Protein 4MF5 (pdb70)

Solvent-accessible surface area: 11812 Å² total; per-residue (Å²): 274,186,162,88,150,43,100,6,64,89,40,70,1,15,149,76,25,92,26,77,68,8,88,85,4,0,0,0,0,32,46,44,16,54,0,3,1,0,0,0,0,0,38,36,20,56,30,84,31,14,54,18,38,0,111,83,104,81,78,11,26,93,29,105,56,0,66,60,14,2,87,72,39,116,13,3,0,0,0,1,13,89,11,75,133,74,129,58,45,57,45,64,72,4,4,41,0,0,32,26,4,0,69,67,57,42,62,41,12,35,137,88,71,78,10,70,146,63,0,35,100,29,2,118,47,0,57,57,15,0,8,50,48,0,13,70,0,0,74,36,65,79,111,16,31,195,137,87,144,71,85,182,38,58,71,162,32,14,62,45,0,89,134,2,0,28,50,0,25,127,39,0,101,78,85,98,19,1,29,13,122,132,18,2,0,0,0,0,0,1,0,2,18,0,99,11,0,53,38,116,21,110,0,13,165,48,1,23,17,117,93,21,85,20,0,68,94,1,17,61,46,0,51,72,74,98,10,0,84,116,0,31,79,3,3,114,91,119

Sequence (238 aa):
YFQSMTDLSAFPITKKWPAAHPERLQLYSLPTPNGVKVSIMLEETGLPYEPHLVRFDTNDQLTPEFMSLNPNNKIPAIIDPNNGPDGKPLPLFESGAILIYLADKTTGQLIPQDAAGRRYEAIQWVMFQMGGIGPMFGQLGFFHKFAGKEYEDKRPRDRYVAESKRLLGVLLEQRLEGREEWILGDQYSIADIATFPWVRNLIGFYEAGELVAIQDFPNVQRALAAFVARPAVVRGLDSPKRG

Nearest PDB structures (foldseek):
  4mf6-assembly1_A  TM=1.003E+00  e=2.168E-37  Paraburkholderia graminis C4D1M
  4ikh-assembly1_A-2  TM=9.885E-01  e=3.481E-29  Pseudomonas protegens Pf-5
  4nax-assembly1_B  TM=9.836E-01  e=6.789E-29  Pseudomonas putida F1
  4nhz-assembly2_D  TM=9.881E-01  e=1.940E-28  Bradyrhizobium sp. BTAi1
  4nhz-assembly4_H  TM=9.722E-01  e=3.278E-28  Bradyrhizobium sp. BTAi1

CATH classification: 3.40.30.10 (+1 more: 1.20.1050.10)

B-factor: mean 16.59, std 12.13, range [6.93, 122.42]

Structure (mmCIF, N/CA/C/O backbone):
data_4MF5
#
_entry.id   4MF5
#
_cell.length_a   84.088
_cell.length_b   84.088
_cell.length_c   78.017
_cell.angle_alpha   90.00
_cell.angle_beta   90.00
_cell.angle_gamma   90.00
#
_symmetry.space_group_name_H-M   'P 43 21 2'
#
loop_
_entity.id
_entity.type
_entity.pdbx_description
1 polymer 'Glutathione S-transferase domain'
2 non-polymer 'FORMIC ACID'
3 non-polymer GLUTATHIONE
4 water water
#
loop_
_atom_site.group_PDB
_atom_site.id
_atom_site.type_symbol
_atom_site.label_atom_id
_atom_site.label_alt_id
_atom_site.label_comp_id
_atom_site.label_asym_id
_atom_site.label_entity_id
_atom_site.label_seq_id
_atom_site.pdbx_PDB_ins_code
_atom_site.Cartn_x
_atom_site.Cartn_y
_atom_site.Cartn_z
_atom_site.occupancy
_atom_site.B_iso_or_equiv
_atom_site.auth_seq_id
_atom_site.auth_comp_id
_atom_site.auth_asym_id
_atom_site.auth_atom_id
_atom_site.pdbx_PDB_model_num
ATOM 1 N N . TYR A 1 19 ? -30.498 33.609 13.704 1.00 33.43 -3 TYR A N 1
ATOM 2 C CA . TYR A 1 19 ? -30.620 35.066 13.350 1.00 29.37 -3 TYR A CA 1
ATOM 3 C C . TYR A 1 19 ? -29.643 35.484 12.258 1.00 28.69 -3 TYR A C 1
ATOM 4 O O . TYR A 1 19 ? -29.905 36.439 11.516 1.00 29.23 -3 TYR A O 1
ATOM 22 N N . PHE A 1 20 ? -28.513 34.782 12.157 1.00 25.93 -2 PHE A N 1
ATOM 23 C CA . PHE A 1 20 ? -27.514 35.096 11.149 1.00 27.65 -2 PHE A CA 1
ATOM 24 C C . PHE A 1 20 ? -26.673 33.878 10.840 1.00 27.14 -2 PHE A C 1
ATOM 25 O O . PHE A 1 20 ? -26.662 32.878 11.582 1.00 27.70 -2 PHE A O 1
ATOM 42 N N . GLN A 1 21 ? -25.959 33.992 9.729 1.00 31.39 -1 GLN A N 1
ATOM 43 C CA . GLN A 1 21 ? -25.163 32.912 9.193 1.00 33.37 -1 GLN A CA 1
ATOM 44 C C . GLN A 1 21 ? -24.010 32.549 10.123 1.00 48.47 -1 GLN A C 1
ATOM 45 O O . GLN A 1 21 ? -23.369 33.426 10.704 1.00 51.63 -1 GLN A O 1
ATOM 59 N N . SER A 1 22 ? -23.758 31.254 10.276 1.00 47.28 0 SER A N 1
ATOM 60 C CA . SER A 1 22 ? -22.555 30.797 10.958 1.00 53.61 0 SER A CA 1
ATOM 61 C C . SER A 1 22 ? -21.387 30.914 9.984 1.00 44.97 0 SER A C 1
ATOM 62 O O . SER A 1 22 ? -21.589 30.920 8.765 1.00 34.97 0 SER A O 1
ATOM 70 N N . MET A 1 23 ? -20.171 31.021 10.515 1.00 39.83 1 MET A N 1
ATOM 71 C CA . MET A 1 23 ? -18.982 30.965 9.671 1.00 39.29 1 MET A CA 1
ATOM 72 C C . MET A 1 23 ? -18.989 29.587 9.000 1.00 41.79 1 MET A C 1
ATOM 73 O O . MET A 1 23 ? -19.541 28.619 9.550 1.00 36.86 1 MET A O 1
ATOM 87 N N . THR A 1 24 ? -18.428 29.510 7.797 1.00 39.55 2 THR A N 1
ATOM 88 C CA . THR A 1 24 ? -18.524 28.296 6.986 1.00 35.38 2 THR A CA 1
ATOM 89 C C . THR A 1 24 ? -18.057 27.096 7.804 1.00 41.48 2 THR A C 1
ATOM 90 O O . THR A 1 24 ? -16.996 27.138 8.437 1.00 38.04 2 THR A O 1
ATOM 101 N N . ASP A 1 25 ? -18.876 26.050 7.845 1.00 38.13 3 ASP A N 1
ATOM 102 C CA . ASP A 1 25 ? -18.447 24.793 8.435 1.00 41.00 3 ASP A CA 1
ATOM 103 C C . ASP A 1 25 ? -18.553 23.664 7.416 1.00 31.95 3 ASP A C 1
ATOM 104 O O . ASP A 1 25 ? -19.599 23.463 6.787 1.00 49.77 3 ASP A O 1
ATOM 113 N N . LEU A 1 26 ? -17.461 22.917 7.282 1.00 30.92 4 LEU A N 1
ATOM 114 C CA . LEU A 1 26 ? -17.365 21.810 6.330 1.00 23.25 4 LEU A CA 1
ATOM 115 C C . LEU A 1 26 ? -17.253 20.476 7.051 1.00 20.72 4 LEU A C 1
ATOM 116 O O . LEU A 1 26 ? -16.867 19.476 6.463 1.00 18.53 4 LEU A O 1
ATOM 132 N N . SER A 1 27 ? -17.637 20.461 8.327 1.00 25.37 5 SER A N 1
ATOM 133 C CA . SER A 1 27 ? -17.531 19.261 9.146 1.00 26.47 5 SER A CA 1
ATOM 134 C C . SER A 1 27 ? -18.419 18.124 8.673 1.00 25.70 5 SER A C 1
ATOM 135 O O . SER A 1 27 ? -18.209 16.987 9.090 1.00 30.22 5 SER A O 1
ATOM 143 N N . ALA A 1 28 ? -19.386 18.388 7.790 1.00 24.02 6 ALA A N 1
ATOM 144 C CA . ALA A 1 28 ? -20.161 17.292 7.186 1.00 23.05 6 ALA A CA 1
ATOM 145 C C . ALA A 1 28 ? -19.296 16.371 6.310 1.00 22.35 6 ALA A C 1
ATOM 146 O O . ALA A 1 28 ? -19.700 15.251 6.002 1.00 25.91 6 ALA A O 1
ATOM 153 N N . PHE A 1 29 ? -18.125 16.850 5.899 1.00 15.92 7 PHE A N 1
ATOM 154 C CA . PHE A 1 29 ? -17.241 16.083 5.040 1.00 14.83 7 PHE A CA 1
ATOM 155 C C . PHE A 1 29 ? -16.128 15.466 5.880 1.00 13.19 7 PHE A C 1
ATOM 156 O O . PHE A 1 29 ? -15.308 16.177 6.436 1.00 13.96 7 PHE A O 1
ATOM 173 N N . PRO A 1 30 ? -16.103 14.135 5.979 1.00 13.13 8 PRO A N 1
ATOM 174 C CA . PRO A 1 30 ? -15.132 13.511 6.877 1.00 13.26 8 PRO A CA 1
ATOM 175 C C . PRO A 1 30 ? -13.672 13.814 6.549 1.00 11.85 8 PRO A C 1
ATOM 176 O O . PRO A 1 30 ? -12.807 13.682 7.425 1.00 12.40 8 PRO A O 1
ATOM 187 N N . ILE A 1 31 ? -13.372 14.183 5.307 1.00 11.29 9 ILE A N 1
ATOM 188 C CA . ILE A 1 31 ? -11.993 14.516 4.970 1.00 11.19 9 ILE A CA 1
ATOM 189 C C . ILE A 1 31 ? -11.431 15.637 5.846 1.00 11.11 9 ILE A C 1
ATOM 190 O O . ILE A 1 31 ? -10.236 15.698 6.104 1.00 11.45 9 ILE A O 1
ATOM 206 N N . THR A 1 32 ? -12.308 16.514 6.315 1.00 11.75 10 THR A N 1
ATOM 207 C CA . THR A 1 32 ? -11.880 17.671 7.100 1.00 12.33 10 THR A CA 1
ATOM 208 C C . THR A 1 32 ? -11.373 17.273 8.489 1.00 12.57 10 THR A C 1
ATOM 209 O O . THR A 1 32 ? -10.749 18.082 9.158 1.00 14.42 10 THR A O 1
ATOM 220 N N . LYS A 1 33 ? -11.614 16.021 8.917 1.00 13.02 11 LYS A N 1
ATOM 221 C CA . LYS A 1 33 ? -11.005 15.546 10.152 1.00 13.35 11 LYS A CA 1
ATOM 222 C C . LYS A 1 33 ? -9.494 15.433 9.984 1.00 12.42 11 LYS A C 1
ATOM 223 O O . LYS A 1 33 ? -8.745 15.662 10.933 1.00 14.44 11 LYS A O 1
ATOM 242 N N . LYS A 1 34 ? -9.043 15.036 8.800 1.00 11.72 12 LYS A N 1
ATOM 243 C CA . LYS A 1 34 ? -7.624 14.864 8.527 1.00 11.61 12 LYS A CA 1
ATOM 244 C C . LYS A 1 34 ? -6.946 16.158 8.058 1.00 11.71 12 LYS A C 1
ATOM 245 O O . LYS A 1 34 ? -5.815 16.449 8.423 1.00 12.69 12 LYS A O 1
ATOM 264 N N . TRP A 1 35 ? -7.647 16.947 7.259 1.00 11.27 13 TRP A N 1
ATOM 265 C CA . TRP A 1 35 ? -7.154 18.222 6.760 1.00 11.97 13 TRP A CA 1
ATOM 266 C C . TRP A 1 35 ? -8.185 19.296 7.103 1.00 11.73 13 TRP A C 1
ATOM 267 O O . TRP A 1 35 ? -9.008 19.679 6.270 1.00 12.59 13 TRP A O 1
ATOM 288 N N . PRO A 1 36 ? -8.163 19.800 8.350 1.00 13.93 14 PRO A N 1
ATOM 289 C CA . PRO A 1 36 ? -9.140 20.818 8.739 1.00 14.12 14 PRO A CA 1
ATOM 290 C C . PRO A 1 36 ? -8.985 22.100 7.928 1.00 12.56 14 PRO A C 1
ATOM 291 O O . PRO A 1 36 ? -7.888 22.463 7.514 1.00 14.48 14 PRO A O 1
ATOM 302 N N . ALA A 1 37 ? -10.097 22.772 7.698 1.00 12.21 15 ALA A N 1
ATOM 303 C CA . ALA A 1 37 ? -10.111 24.019 6.955 1.00 12.90 15 ALA A CA 1
ATOM 304 C C . ALA A 1 37 ? -9.803 25.194 7.856 1.00 13.46 15 ALA A C 1
ATOM 305 O O . ALA A 1 37 ? -10.603 25.541 8.736 1.00 16.44 15 ALA A O 1
ATOM 312 N N . ALA A 1 38 ? -8.645 25.807 7.662 1.00 12.93 16 ALA A N 1
ATOM 313 C CA . ALA A 1 38 ? -8.350 27.080 8.345 1.00 13.56 16 ALA A CA 1
ATOM 314 C C . ALA A 1 38 ? -9.175 28.196 7.732 1.00 13.21 16 ALA A C 1
ATOM 315 O O . ALA A 1 38 ? -9.412 29.224 8.377 1.00 14.50 16 ALA A O 1
ATOM 322 N N . HIS A 1 39 ? -9.571 28.024 6.469 1.00 11.95 17 HIS A N 1
ATOM 323 C CA . HIS A 1 39 ? -10.263 29.037 5.679 1.00 11.07 17 HIS A CA 1
ATOM 324 C C . HIS A 1 39 ? -11.464 28.381 4.991 1.00 10.82 17 HIS A C 1
ATOM 325 O O . HIS A 1 39 ? -11.461 28.175 3.770 1.00 11.01 17 HIS A O 1
ATOM 340 N N . PRO A 1 40 ? -12.509 28.037 5.766 1.00 11.37 18 PRO A N 1
ATOM 341 C CA . PRO A 1 40 ? -13.611 27.253 5.217 1.00 11.85 18 PRO A CA 1
ATOM 342 C C . PRO A 1 40 ? -14.464 27.988 4.200 1.00 11.68 18 PRO A C 1
ATOM 343 O O . PRO A 1 40 ? -15.307 27.353 3.562 1.00 13.08 18 PRO A O 1
ATOM 354 N N . GLU A 1 41 ? -14.268 29.303 4.064 1.00 10.95 19 GLU A N 1
ATOM 355 C CA . GLU A 1 41 ? -14.887 30.089 3.025 1.00 10.95 19 GLU A CA 1
ATOM 356 C C . GLU A 1 41 ? -14.236 29.945 1.649 1.00 9.63 19 GLU A C 1
ATOM 357 O O . GLU A 1 41 ? -14.754 30.485 0.668 1.00 9.61 19 GLU A O 1
ATOM 369 N N . ARG A 1 42 ? -13.103 29.244 1.604 1.00 9.27 20 ARG A N 1
ATOM 370 C CA . ARG A 1 42 ? -12.365 29.042 0.356 1.00 9.04 20 ARG A CA 1
ATOM 371 C C . ARG A 1 42 ? -12.527 27.613 -0.131 1.00 8.91 20 ARG A C 1
ATOM 372 O O . ARG A 1 42 ? -12.603 26.678 0.670 1.00 9.76 20 ARG A O 1
ATOM 393 N N . LEU A 1 43 ? -12.529 27.442 -1.444 1.00 8.51 21 LEU A N 1
ATOM 394 C CA . LEU A 1 43 ? -12.411 26.134 -2.037 1.00 8.45 21 LEU A CA 1
ATOM 395 C C . LEU A 1 43 ? -11.241 25.389 -1.393 1.00 8.60 21 LEU A C 1
ATOM 396 O O . LEU A 1 43 ? -10.120 25.928 -1.256 1.00 9.28 21 LEU A O 1
ATOM 412 N N . GLN A 1 44 ? -11.492 24.135 -1.007 1.00 8.37 22 GLN A N 1
ATOM 413 C CA . GLN A 1 44 ? -10.497 23.284 -0.375 1.00 8.35 22 GLN A CA 1
ATOM 414 C C . GLN A 1 44 ? -9.926 22.360 -1.446 1.00 8.30 22 GLN A C 1
ATOM 415 O O . GLN A 1 44 ? -10.670 21.673 -2.142 1.00 8.59 22 GLN A O 1
ATOM 429 N N . LEU A 1 45 ? -8.603 22.335 -1.552 1.00 8.33 23 LEU A N 1
ATOM 430 C CA . LEU A 1 45 ? -7.892 21.495 -2.518 1.00 8.22 23 LEU A CA 1
ATOM 431 C C . LEU A 1 45 ? -7.073 20.465 -1.761 1.00 8.51 23 LEU A C 1
ATOM 432 O O . LEU A 1 45 ? -6.241 20.831 -0.938 1.00 9.36 23 LEU A O 1
ATOM 448 N N . TYR A 1 46 ? -7.287 19.184 -2.074 1.00 8.11 24 TYR A N 1
ATOM 449 C CA . TYR A 1 46 ? -6.563 18.072 -1.448 1.00 8.70 24 TYR A CA 1
ATOM 450 C C . TYR A 1 46 ? -5.736 17.453 -2.559 1.00 8.63 24 TYR A C 1
ATOM 451 O O . TYR A 1 46 ? -6.269 16.814 -3.464 1.00 9.12 24 TYR A O 1
ATOM 469 N N . SER A 1 47 ? -4.432 17.724 -2.554 1.00 8.73 25 SER A N 1
ATOM 470 C CA . SER A 1 47 ? -3.624 17.436 -3.724 1.00 9.33 25 SER A CA 1
ATOM 471 C C . SER A 1 47 ? -2.162 17.208 -3.389 1.00 10.23 25 SER A C 1
ATOM 472 O O . SER A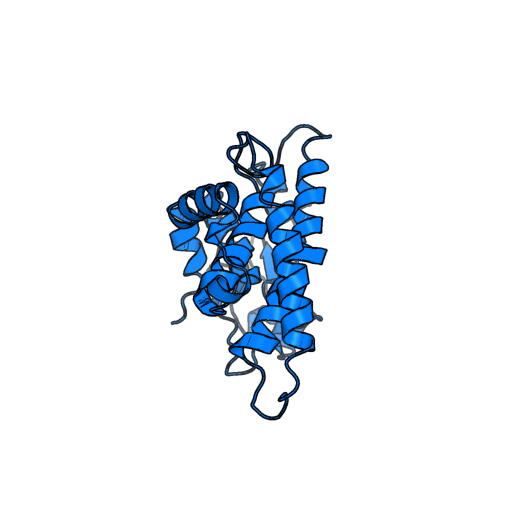 1 47 ? -1.733 17.278 -2.238 1.00 11.58 25 SER A O 1
ATOM 480 N N . LEU A 1 48 ? -1.410 16.950 -4.451 1.00 10.15 26 LEU A N 1
ATOM 481 C CA . LEU A 1 48 ? 0.037 16.774 -4.432 1.00 11.44 26 LEU A CA 1
ATOM 482 C C . LEU A 1 48 ? 0.493 17.326 -5.772 1.00 10.49 26 LEU A C 1
ATOM 483 O O . LEU A 1 48 ? -0.234 17.192 -6.741 1.00 11.61 26 LEU A O 1
ATOM 499 N N . PRO A 1 49 ? 1.710 17.892 -5.877 1.00 11.62 27 PRO A N 1
ATOM 500 C CA . PRO A 1 49 ? 2.097 18.516 -7.161 1.00 12.34 27 PRO A CA 1
ATOM 501 C C . PRO A 1 49 ? 2.558 17.569 -8.274 1.00 11.91 27 PRO A C 1
ATOM 502 O O . PRO A 1 49 ? 3.524 17.837 -8.994 1.00 14.47 27 PRO A O 1
ATOM 513 N N . THR A 1 50 ? 1.806 16.515 -8.477 1.00 10.80 28 THR A N 1
ATOM 514 C CA . THR A 1 50 ? 1.980 15.625 -9.605 1.00 10.44 28 THR A CA 1
ATOM 515 C C . THR A 1 50 ? 1.213 16.197 -10.789 1.00 9.30 28 THR A C 1
ATOM 516 O O . THR A 1 50 ? 0.450 17.123 -10.624 1.00 10.28 28 THR A O 1
ATOM 527 N N . PRO A 1 51 ? 1.346 15.613 -11.990 1.00 9.02 29 PRO A N 1
ATOM 528 C CA . PRO A 1 51 ? 0.659 16.262 -13.126 1.00 8.78 29 PRO A CA 1
ATOM 529 C C . PRO A 1 51 ? -0.837 16.428 -12.962 1.00 8.88 29 PRO A C 1
ATOM 530 O O . PRO A 1 51 ? -1.387 17.479 -13.333 1.00 9.74 29 PRO A O 1
ATOM 541 N N . ASN A 1 52 ? -1.536 15.425 -12.460 1.00 8.72 30 ASN A N 1
ATOM 542 C CA . ASN A 1 52 ? -2.976 15.569 -12.310 1.00 8.71 30 ASN A CA 1
ATOM 543 C C . ASN A 1 52 ? -3.322 16.607 -11.252 1.00 8.56 30 ASN A C 1
ATOM 544 O O . ASN A 1 52 ? -4.310 17.327 -11.407 1.00 9.50 30 ASN A O 1
ATOM 555 N N . GLY A 1 53 ? -2.546 16.688 -10.174 1.00 8.07 31 GLY A N 1
ATOM 556 C CA . GLY A 1 53 ? -2.787 17.673 -9.152 1.00 8.15 31 GLY A CA 1
ATOM 557 C C . GLY A 1 53 ? -2.557 19.091 -9.624 1.00 8.08 31 GLY A C 1
ATOM 558 O O . GLY A 1 53 ? -3.358 19.997 -9.348 1.00 8.39 31 GLY A O 1
ATOM 562 N N . VAL A 1 54 ? -1.462 19.314 -10.337 1.00 7.69 32 VAL A N 1
ATOM 563 C CA . VAL A 1 54 ? -1.148 20.663 -10.756 1.00 7.85 32 VAL A CA 1
ATOM 564 C C . VAL A 1 54 ? -2.094 21.173 -11.817 1.00 7.72 32 VAL A C 1
ATOM 565 O O . VAL A 1 54 ? -2.233 22.382 -11.973 1.00 7.84 32 VAL A O 1
ATOM 578 N N . LYS A 1 55 ? -2.792 20.321 -12.568 1.00 7.41 33 LYS A N 1
ATOM 579 C CA . LYS A 1 55 ? -3.828 20.845 -13.435 1.00 7.40 33 LYS A CA 1
ATOM 580 C C . LYS A 1 55 ? -4.740 21.761 -12.625 1.00 7.72 33 LYS A C 1
ATOM 581 O O . LYS A 1 55 ? -5.148 22.834 -13.104 1.00 7.67 33 LYS A O 1
ATOM 600 N N . VAL A 1 56 ? -5.158 21.286 -11.452 1.00 7.38 34 VAL A N 1
ATOM 601 C CA . VAL A 1 56 ? -6.139 21.999 -10.661 1.00 7.54 34 VAL A CA 1
ATOM 602 C C . VAL A 1 56 ? -5.546 23.221 -9.970 1.00 7.62 34 VAL A C 1
ATOM 603 O O . VAL A 1 56 ? -6.151 24.279 -9.980 1.00 8.03 34 VAL A O 1
ATOM 616 N N . SER A 1 57 ? -4.382 23.087 -9.340 1.00 7.76 35 SER A N 1
ATOM 617 C CA . SER A 1 57 ? -3.772 24.269 -8.730 1.00 7.99 35 SER A CA 1
ATOM 618 C C . SER A 1 57 ? -3.421 25.318 -9.787 1.00 8.05 35 SER A C 1
ATOM 619 O O . SER A 1 57 ? -3.591 26.522 -9.524 1.00 8.49 35 SER A O 1
ATOM 627 N N . ILE A 1 58 ? -2.956 24.906 -10.973 1.00 7.70 36 ILE A N 1
ATOM 628 C CA . ILE A 1 58 ? -2.725 25.864 -12.041 1.00 7.71 36 ILE A CA 1
ATOM 629 C C . ILE A 1 58 ? -4.025 26.576 -12.412 1.00 8.09 36 ILE A C 1
ATOM 630 O O . ILE A 1 58 ? -4.065 27.793 -12.550 1.00 8.23 36 ILE A O 1
ATOM 646 N N . MET A 1 59 ? -5.110 25.828 -12.589 1.00 7.73 37 MET A N 1
ATOM 647 C CA . MET A 1 59 ? -6.393 26.447 -12.931 1.00 7.94 37 MET A CA 1
ATOM 648 C C . MET A 1 59 ? -6.818 27.477 -11.874 1.00 8.43 37 MET A C 1
ATOM 649 O O . MET A 1 59 ? -7.291 28.574 -12.194 1.00 9.18 37 MET A O 1
ATOM 663 N N . LEU A 1 60 ? -6.659 27.133 -10.607 1.00 8.09 38 LEU A N 1
ATOM 664 C CA . LEU A 1 60 ? -6.988 28.038 -9.522 1.00 8.60 38 LEU A CA 1
ATOM 665 C C . LEU A 1 60 ? -6.124 29.286 -9.560 1.00 8.94 38 LEU A C 1
ATOM 666 O O . LEU A 1 60 ? -6.620 30.402 -9.373 1.00 9.64 38 LEU A O 1
ATOM 682 N N . GLU A 1 61 ? -4.823 29.128 -9.792 1.00 8.60 39 GLU A N 1
ATOM 683 C CA . GLU A 1 61 ? -3.935 30.274 -9.882 1.00 9.17 39 GLU A CA 1
ATOM 684 C C . GLU A 1 61 ? -4.237 31.136 -11.099 1.00 9.53 39 GLU A C 1
ATOM 685 O O . GLU A 1 61 ? -4.169 32.359 -11.012 1.00 11.80 39 GLU A O 1
ATOM 697 N N . GLU A 1 62 ? -4.581 30.529 -12.228 1.00 8.80 40 GLU A N 1
ATOM 698 C CA . GLU A 1 62 ? -4.904 31.283 -13.435 1.00 9.42 40 GLU A CA 1
ATOM 699 C C . GLU A 1 62 ? -6.160 32.118 -13.240 1.00 10.61 40 GLU A C 1
ATOM 700 O O . GLU A 1 62 ? -6.213 33.281 -13.650 1.00 13.25 40 GLU A O 1
ATOM 712 N N . THR A 1 63 ? -7.193 31.516 -12.657 1.00 10.48 41 THR A N 1
ATOM 713 C CA . THR A 1 63 ? -8.464 32.195 -12.488 1.00 11.43 41 THR A CA 1
ATOM 714 C C . THR A 1 63 ? -8.475 33.123 -11.289 1.00 11.39 41 THR A C 1
ATOM 715 O O . THR A 1 63 ? -9.380 33.932 -11.178 1.00 14.08 41 THR A O 1
ATOM 726 N N . GLY A 1 64 ? -7.519 32.972 -10.377 1.00 10.93 42 GLY A N 1
ATOM 727 C CA . GLY A 1 64 ? -7.460 33.766 -9.168 1.00 11.71 42 GLY A CA 1
ATOM 728 C C . GLY A 1 64 ? -8.479 33.376 -8.112 1.00 10.37 42 GLY A C 1
ATOM 729 O O . GLY A 1 64 ? -8.648 34.115 -7.135 1.00 11.90 42 GLY A O 1
ATOM 733 N N . LEU A 1 65 ? -9.154 32.241 -8.264 1.00 8.98 43 LEU A N 1
ATOM 734 C CA . LEU A 1 65 ? -10.118 31.854 -7.269 1.00 8.80 43 LEU A CA 1
ATOM 735 C C . LEU A 1 65 ? -9.395 31.519 -5.969 1.00 8.83 43 LEU A C 1
ATOM 736 O O . LEU A 1 65 ? -8.456 30.726 -5.976 1.00 9.82 43 LEU A O 1
ATOM 752 N N . PRO A 1 66 ? -9.851 32.046 -4.816 1.00 8.82 44 PRO A N 1
ATOM 753 C CA . PRO A 1 66 ? -9.171 31.673 -3.572 1.00 8.55 44 PRO A CA 1
ATOM 754 C C . PRO A 1 66 ? -9.269 30.183 -3.300 1.00 8.37 44 PRO A C 1
ATOM 755 O O . PRO A 1 66 ? -10.296 29.553 -3.574 1.00 8.81 44 PRO A O 1
ATOM 766 N N . TYR A 1 67 ? -8.221 29.632 -2.720 1.00 8.34 45 TYR A N 1
ATOM 767 C CA . TYR A 1 67 ? -8.272 28.233 -2.333 1.00 8.61 45 TYR A CA 1
ATOM 768 C C . TYR A 1 67 ? -7.360 27.974 -1.166 1.00 9.00 45 TYR A C 1
ATOM 769 O O . TYR A 1 67 ? -6.414 28.733 -0.906 1.00 10.27 45 TYR A O 1
ATOM 787 N N . GLU A 1 68 ? -7.634 26.884 -0.463 1.00 9.54 46 GLU A N 1
ATOM 788 C CA . GLU A 1 68 ? -6.838 26.432 0.657 1.00 9.74 46 GLU A CA 1
ATOM 789 C C . GLU A 1 68 ? -6.247 25.082 0.304 1.00 9.69 46 GLU A C 1
ATOM 790 O O . GLU A 1 68 ? -6.980 24.102 0.218 1.00 9.55 46 GLU A O 1
ATOM 802 N N . PRO A 1 69 ? -4.931 25.013 0.065 1.00 10.36 47 PRO A N 1
ATOM 803 C CA . PRO A 1 69 ? -4.312 23.760 -0.333 1.00 11.01 47 PRO A CA 1
ATOM 804 C C . PRO A 1 69 ? -3.993 22.889 0.877 1.00 10.52 47 PRO A C 1
ATOM 805 O O . PRO A 1 69 ? -3.623 23.380 1.937 1.00 13.08 47 PRO A O 1
ATOM 816 N N . HIS A 1 70 ? -4.104 21.591 0.670 1.00 10.26 48 HIS A N 1
ATOM 817 C CA . HIS A 1 70 ? -3.799 20.577 1.670 1.00 10.16 48 HIS A CA 1
ATOM 818 C C . HIS A 1 70 ? -2.968 19.502 1.006 1.00 10.59 48 HIS A C 1
ATOM 819 O O . HIS A 1 70 ? -3.383 18.949 -0.011 1.00 10.90 48 HIS A O 1
ATOM 834 N N . LEU A 1 71 ? -1.811 19.203 1.589 1.00 11.79 49 LEU A N 1
ATOM 835 C CA . LEU A 1 71 ? -0.884 18.262 1.008 1.00 12.30 49 LEU A CA 1
ATOM 836 C C . LEU A 1 71 ? -1.272 16.836 1.398 1.00 11.93 49 LEU A C 1
ATOM 837 O O . LEU A 1 71 ? -1.264 16.457 2.577 1.00 12.81 49 LEU A O 1
ATOM 853 N N . VAL A 1 72 ? -1.610 16.049 0.397 1.00 11.67 50 VAL A N 1
ATOM 854 C CA . VAL A 1 72 ? -1.954 14.655 0.555 1.00 11.86 50 VAL A CA 1
ATOM 855 C C . VAL A 1 72 ? -0.688 13.861 0.267 1.00 14.95 50 VAL A C 1
ATOM 856 O O . VAL A 1 72 ? -0.293 13.700 -0.892 1.00 18.05 50 VAL A O 1
ATOM 869 N N . ARG A 1 73 ? -0.027 13.420 1.338 1.00 14.72 51 ARG A N 1
ATOM 870 C CA . ARG A 1 73 ? 1.282 12.808 1.238 1.00 18.18 51 ARG A CA 1
ATOM 871 C C . ARG A 1 73 ? 1.203 11.348 0.853 1.00 18.85 51 ARG A C 1
ATOM 872 O O . ARG A 1 73 ? 0.507 10.572 1.506 1.00 22.37 51 ARG A O 1
ATOM 893 N N . PHE A 1 74 ? 1.944 10.966 -0.177 1.00 22.23 52 PHE A N 1
ATOM 894 C CA . PHE A 1 74 ? 1.989 9.569 -0.589 1.00 25.51 52 PHE A CA 1
ATOM 895 C C . PHE A 1 74 ? 2.912 8.757 0.305 1.00 23.86 52 PHE A C 1
ATOM 896 O O . PHE A 1 74 ? 2.704 7.556 0.466 1.00 27.21 52 PHE A O 1
ATOM 913 N N . ASP A 1 75 ? 3.909 9.400 0.906 1.00 27.59 53 ASP A N 1
ATOM 914 C CA . ASP A 1 75 ? 4.872 8.647 1.703 1.00 29.07 53 ASP A CA 1
ATOM 915 C C . ASP A 1 75 ? 4.216 8.065 2.951 1.00 25.23 53 ASP A C 1
ATOM 916 O O . ASP A 1 75 ? 4.664 7.025 3.452 1.00 32.74 53 ASP A O 1
ATOM 925 N N . THR A 1 76 ? 3.148 8.708 3.422 1.00 21.92 54 THR A N 1
ATOM 926 C CA . THR A 1 76 ? 2.382 8.207 4.558 1.00 22.59 54 THR A CA 1
ATOM 927 C C . THR A 1 76 ? 1.027 7.625 4.135 1.00 20.93 54 THR A C 1
ATOM 928 O O . THR A 1 76 ? 0.161 7.392 4.964 1.00 23.79 54 THR A O 1
ATOM 939 N N . ASN A 1 77 ? 0.861 7.379 2.843 1.00 21.61 55 ASN A N 1
ATOM 940 C CA . ASN A 1 77 ? -0.348 6.740 2.324 1.00 22.88 55 ASN A CA 1
ATOM 941 C C . ASN A 1 77 ? -1.617 7.512 2.662 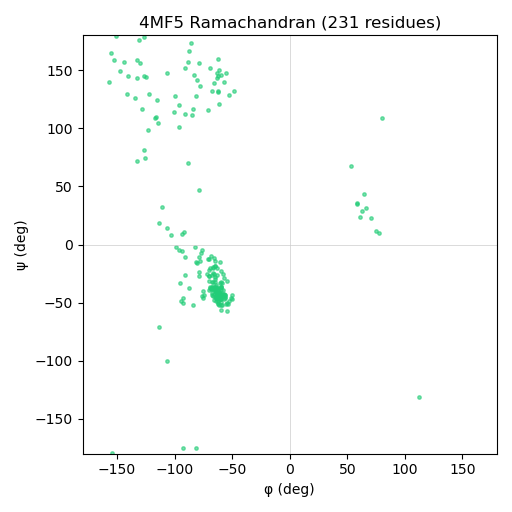1.00 17.54 55 ASN A C 1
ATOM 942 O O . ASN A 1 77 ? -2.668 6.926 2.895 1.00 19.30 55 ASN A O 1
ATOM 953 N N . ASP A 1 78 ? -1.531 8.837 2.661 1.00 16.18 56 ASP A N 1
ATOM 954 C CA . ASP A 1 78 ? -2.676 9.646 3.035 1.00 15.11 56 ASP A CA 1
ATOM 955 C C . ASP A 1 78 ? -3.878 9.417 2.118 1.00 13.38 56 ASP A C 1
ATOM 956 O O . ASP A 1 78 ? -5.026 9.538 2.547 1.00 13.90 56 ASP A O 1
ATOM 965 N N . GLN A 1 79 ? -3.606 9.139 0.845 1.00 14.24 57 GLN A N 1
ATOM 966 C CA . GLN A 1 79 ? -4.660 8.977 -0.150 1.00 14.75 57 GLN A CA 1
ATOM 967 C C . GLN A 1 79 ? -5.452 7.676 0.063 1.00 13.79 57 GLN A C 1
ATOM 968 O O . GLN A 1 79 ? -6.524 7.515 -0.518 1.00 14.04 57 GLN A O 1
ATOM 982 N N . LEU A 1 80 ? -4.939 6.780 0.916 1.00 15.37 58 LEU A N 1
ATOM 983 C CA . LEU A 1 80 ? -5.587 5.506 1.222 1.00 16.82 58 LEU A CA 1
ATOM 984 C C . LEU A 1 80 ? -6.375 5.554 2.530 1.00 16.87 58 LEU A C 1
ATOM 985 O O . LEU A 1 80 ? -6.997 4.576 2.911 1.00 18.72 58 LEU A O 1
ATOM 1001 N N . THR A 1 81 ? -6.346 6.686 3.228 1.00 16.19 59 THR A N 1
ATOM 1002 C CA . THR A 1 81 ? -7.112 6.821 4.466 1.00 15.54 59 THR A CA 1
ATOM 1003 C C . THR A 1 81 ? -8.613 6.866 4.220 1.00 14.75 59 THR A C 1
ATOM 1004 O O . THR A 1 81 ? -9.064 7.344 3.174 1.00 14.15 59 THR A O 1
ATOM 1015 N N . PRO A 1 82 ? -9.403 6.421 5.210 1.00 14.71 60 PRO A N 1
ATOM 1016 C CA . PRO A 1 82 ? -10.855 6.584 5.066 1.00 14.90 60 PRO A CA 1
ATOM 1017 C C . PRO A 1 82 ? -11.265 8.047 4.894 1.00 13.04 60 PRO A C 1
ATOM 1018 O O . PRO A 1 82 ? -12.223 8.350 4.186 1.00 14.01 60 PRO A O 1
ATOM 1029 N N . GLU A 1 83 ? -10.528 8.946 5.530 1.00 13.48 61 GLU A N 1
ATOM 1030 C CA . GLU A 1 83 ? -10.810 10.377 5.429 1.00 12.57 61 GLU A CA 1
ATOM 1031 C C . GLU A 1 83 ? -10.658 10.865 3.986 1.00 11.35 61 GLU A C 1
ATOM 1032 O O . GLU A 1 83 ? -11.554 11.503 3.452 1.00 11.62 61 GLU A O 1
ATOM 1044 N N . PHE A 1 84 ? -9.537 10.564 3.336 1.00 11.47 62 PHE A N 1
ATOM 1045 C CA . PHE A 1 84 ? -9.397 10.959 1.952 1.00 11.35 62 PHE A CA 1
ATOM 1046 C C . PHE A 1 84 ? -10.428 10.260 1.064 1.00 10.63 62 PHE A C 1
ATOM 1047 O O . PHE A 1 84 ? -11.048 10.880 0.194 1.00 10.60 62 PHE A O 1
ATOM 1064 N N . MET A 1 85 ? -10.589 8.953 1.283 1.00 11.15 63 MET A N 1
ATOM 1065 C CA . MET A 1 85 ? -11.454 8.151 0.447 1.00 11.50 63 MET A CA 1
ATOM 1066 C C . MET A 1 85 ? -12.923 8.513 0.586 1.00 11.11 63 MET A C 1
ATOM 1067 O O . MET A 1 85 ? -13.707 8.247 -0.326 1.00 12.13 63 MET A O 1
ATOM 1081 N N . SER A 1 86 ? -13.289 9.173 1.685 1.00 11.75 64 SER A N 1
ATOM 1082 C CA . SER A 1 86 ? -14.661 9.660 1.847 1.00 12.08 64 SER A CA 1
ATOM 1083 C C . SER A 1 86 ? -14.995 10.738 0.828 1.00 11.73 64 SER A C 1
ATOM 1084 O O . SER A 1 86 ? -16.162 10.952 0.502 1.00 13.69 64 SER A O 1
ATOM 1092 N N . LEU A 1 87 ? -13.978 11.432 0.330 1.00 10.34 65 LEU A N 1
ATOM 1093 C CA . LEU A 1 87 ? -14.148 12.426 -0.726 1.00 10.41 65 LEU A CA 1
ATOM 1094 C C . LEU A 1 87 ? -13.896 11.807 -2.105 1.00 9.81 65 LEU A C 1
ATOM 1095 O O . LEU A 1 87 ? -14.688 11.996 -3.032 1.00 11.27 65 LEU A O 1
ATOM 1111 N N . ASN A 1 88 ? -12.792 11.076 -2.255 1.00 10.01 66 ASN A N 1
ATOM 1112 C CA . ASN A 1 88 ? -12.512 10.384 -3.510 1.00 9.71 66 ASN A CA 1
ATOM 1113 C C . ASN A 1 88 ? -12.340 8.897 -3.260 1.00 10.11 66 ASN A C 1
ATOM 1114 O O . ASN A 1 88 ? -11.274 8.450 -2.828 1.00 9.94 66 ASN A O 1
ATOM 1125 N N . PRO A 1 89 ? -13.393 8.108 -3.507 1.00 10.83 67 PRO A N 1
ATOM 1126 C CA . PRO A 1 89 ? -13.297 6.662 -3.266 1.00 11.94 67 PRO A CA 1
ATOM 1127 C C . PRO A 1 89 ? -12.297 5.936 -4.190 1.00 10.83 67 PRO A C 1
ATOM 1128 O O . PRO A 1 89 ? -11.961 4.793 -3.921 1.00 12.27 67 PRO A O 1
ATOM 1139 N N . ASN A 1 90 ? -11.820 6.609 -5.236 1.00 10.28 68 ASN A N 1
ATOM 1140 C CA . ASN A 1 90 ? -10.755 6.095 -6.083 1.00 10.05 68 ASN A CA 1
ATOM 1141 C C . ASN A 1 90 ? -9.363 6.345 -5.499 1.00 9.83 68 ASN A C 1
ATOM 1142 O O . ASN A 1 90 ? -8.381 5.917 -6.103 1.00 10.55 68 ASN A O 1
ATOM 1153 N N . ASN A 1 91 ? -9.257 7.021 -4.351 1.00 10.05 69 ASN A N 1
ATOM 1154 C CA . ASN A 1 91 ? -7.974 7.145 -3.659 1.00 10.55 69 ASN A CA 1
ATOM 1155 C C . ASN A 1 91 ? -6.904 7.896 -4.448 1.00 10.43 69 ASN A C 1
ATOM 1156 O O . ASN A 1 91 ? -5.712 7.688 -4.210 1.00 12.47 69 ASN A O 1
ATOM 1167 N N . LYS A 1 92 ? -7.317 8.831 -5.309 1.00 10.01 70 LYS A N 1
ATOM 1168 C CA . LYS A 1 92 ? -6.397 9.555 -6.150 1.00 11.09 70 LYS A CA 1
ATOM 1169 C C . LYS A 1 92 ? -6.544 11.061 -5.963 1.00 10.66 70 LYS A C 1
ATOM 1170 O O . LYS A 1 92 ? -7.626 11.592 -5.754 1.00 12.27 70 LYS A O 1
ATOM 1189 N N . ILE A 1 93 ? -5.436 11.756 -6.035 1.00 10.69 71 ILE A N 1
ATOM 1190 C CA . ILE A 1 93 ? -5.482 13.203 -6.074 1.00 10.10 71 ILE A CA 1
ATOM 1191 C C . ILE A 1 93 ? -5.616 13.677 -7.526 1.00 9.06 71 ILE A C 1
ATOM 1192 O O . ILE A 1 93 ? -5.273 12.977 -8.460 1.00 10.35 71 ILE A O 1
ATOM 1208 N N . PRO A 1 94 ? -6.135 14.882 -7.719 1.00 8.54 72 PRO A N 1
ATOM 1209 C CA . PRO A 1 94 ? -6.671 15.817 -6.740 1.00 8.95 72 PRO A CA 1
ATOM 1210 C C . PRO A 1 94 ? -8.147 15.588 -6.460 1.00 8.50 72 PRO A C 1
ATOM 1211 O O . PRO A 1 94 ? -8.862 14.919 -7.221 1.00 9.20 72 PRO A O 1
ATOM 1222 N N . ALA A 1 95 ? -8.598 16.215 -5.381 1.00 8.19 73 ALA A N 1
ATOM 1223 C CA . ALA A 1 95 ? -10.028 16.336 -5.103 1.00 7.68 73 ALA A CA 1
ATOM 1224 C C . ALA A 1 95 ? -10.251 17.696 -4.469 1.00 7.84 73 ALA A C 1
ATOM 1225 O O . ALA A 1 95 ? -9.327 18.293 -3.901 1.00 8.38 73 ALA A O 1
ATOM 1232 N N . ILE A 1 96 ? -11.484 18.196 -4.579 1.00 7.74 74 ILE A N 1
ATOM 1233 C CA . ILE A 1 96 ? -11.863 19.483 -4.010 1.00 7.52 74 ILE A CA 1
ATOM 1234 C C . ILE A 1 96 ? -13.161 19.389 -3.232 1.00 7.99 74 ILE A C 1
ATOM 1235 O O . ILE A 1 96 ? -13.989 18.511 -3.470 1.00 8.08 74 ILE A O 1
ATOM 1251 N N . ILE A 1 97 ? -13.348 20.357 -2.347 1.00 8.15 75 ILE A N 1
ATOM 1252 C CA . ILE A 1 97 ? -14.690 20.723 -1.875 1.00 8.13 75 ILE A CA 1
ATOM 1253 C C . ILE A 1 97 ? -14.820 22.224 -2.044 1.00 7.87 75 ILE A C 1
ATOM 1254 O O . ILE A 1 97 ? -14.056 22.981 -1.423 1.00 8.73 75 ILE A O 1
ATOM 1270 N N . ASP A 1 98 ? -15.746 22.651 -2.900 1.00 8.38 76 ASP A N 1
ATOM 1271 C CA . ASP A 1 98 ? -16.037 24.079 -3.029 1.00 8.52 76 ASP A CA 1
ATOM 1272 C C . ASP A 1 98 ? -17.150 24.388 -2.037 1.00 9.31 76 ASP A C 1
ATOM 1273 O O . ASP A 1 98 ? -18.267 23.933 -2.251 1.00 9.65 76 ASP A O 1
ATOM 1282 N N . PRO A 1 99 ? -16.893 25.179 -0.964 1.00 9.18 77 PRO A N 1
ATOM 1283 C CA . PRO A 1 99 ? -17.970 25.474 -0.014 1.00 10.42 77 PRO A CA 1
ATOM 1284 C C . PRO A 1 99 ? -19.106 26.259 -0.652 1.00 11.70 77 PRO A C 1
ATOM 1285 O O . PRO A 1 99 ? -20.248 26.177 -0.186 1.00 15.64 77 PRO A O 1
ATOM 1296 N N . ASN A 1 100 ? -18.807 27.017 -1.700 1.00 11.54 78 ASN A N 1
ATOM 1297 C CA A ASN A 1 100 ? -19.717 27.913 -2.398 0.48 13.54 78 ASN A CA 1
ATOM 1298 C CA B ASN A 1 100 ? -19.892 27.738 -2.343 0.52 13.45 78 ASN A CA 1
ATOM 1299 C C . ASN A 1 100 ? -20.087 27.283 -3.761 1.00 10.65 78 ASN A C 1
ATOM 1300 O O . ASN A 1 100 ? -19.670 27.846 -4.760 1.00 10.32 78 ASN A O 1
ATOM 1321 N N . GLY A 1 101 ? -20.751 26.134 -3.803 1.00 10.70 79 GLY A N 1
ATOM 1322 C CA . GLY A 1 101 ? -20.981 25.437 -5.039 1.00 10.13 79 GLY A CA 1
ATOM 1323 C C . GLY A 1 101 ? -22.298 25.788 -5.697 1.00 10.96 79 GLY A C 1
ATOM 1324 O O . GLY A 1 101 ? -23.051 26.666 -5.241 1.00 11.87 79 GLY A O 1
ATOM 1328 N N . PRO A 1 102 ? -22.606 25.101 -6.787 1.00 10.50 80 PRO A N 1
ATOM 1329 C CA . PRO A 1 102 ? -23.886 25.316 -7.450 1.00 11.78 80 PRO A CA 1
ATOM 1330 C C . PRO A 1 102 ? -25.069 25.118 -6.514 1.00 12.32 80 PRO A C 1
ATOM 1331 O O . PRO A 1 102 ? -25.009 24.319 -5.573 1.00 14.39 80 PRO A O 1
ATOM 1342 N N . ASP A 1 103 ? -26.130 25.868 -6.750 1.00 12.67 81 ASP A N 1
ATOM 1343 C CA . ASP A 1 103 ? -27.365 25.762 -5.989 1.00 13.45 81 ASP A CA 1
ATOM 1344 C C . ASP A 1 103 ? -27.140 26.065 -4.524 1.00 15.12 81 ASP A C 1
ATOM 1345 O O . ASP A 1 103 ? -27.924 25.672 -3.677 1.00 16.59 81 ASP A O 1
ATOM 1354 N N . GLY A 1 104 ? -26.083 26.822 -4.239 1.00 13.76 82 GLY A N 1
ATOM 1355 C CA . GLY A 1 104 ? -25.808 27.294 -2.897 1.00 14.52 82 GLY A CA 1
ATOM 1356 C C . GLY A 1 104 ? -25.470 26.215 -1.890 1.00 14.00 82 GLY A C 1
ATOM 1357 O O . GLY A 1 104 ? -25.765 26.360 -0.711 1.00 15.18 82 GLY A O 1
ATOM 1361 N N . LYS A 1 105 ? -24.849 25.147 -2.343 1.00 13.17 83 LYS A N 1
ATOM 1362 C CA . LYS A 1 105 ? -24.451 24.056 -1.467 1.00 13.63 83 LYS A CA 1
ATOM 1363 C C . LYS A 1 105 ? -22.983 23.716 -1.727 1.00 11.44 83 LYS A C 1
ATOM 1364 O O . LYS A 1 105 ? -22.466 23.926 -2.820 1.00 11.65 83 LYS A O 1
ATOM 1383 N N . PRO A 1 106 ? -22.295 23.126 -0.747 1.00 11.20 84 PRO A N 1
ATOM 1384 C CA . PRO A 1 106 ? -20.912 22.698 -1.019 1.00 10.42 84 PRO A CA 1
ATOM 1385 C C . PRO A 1 106 ? -20.873 21.635 -2.086 1.00 10.57 84 PRO A C 1
ATOM 1386 O O . PRO A 1 106 ? -21.761 20.782 -2.128 1.00 12.88 84 PRO A O 1
ATOM 1397 N N . LEU A 1 107 ? -19.856 21.688 -2.929 1.00 9.50 85 LEU A N 1
ATOM 1398 C CA . LEU A 1 107 ? -19.672 20.709 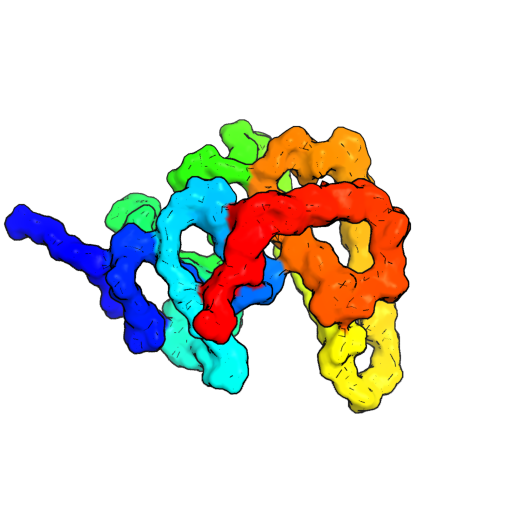-3.999 1.00 9.66 85 LEU A CA 1
ATOM 1399 C C . LEU A 1 107 ? -18.388 19.925 -3.782 1.00 8.98 85 LEU A C 1
ATOM 1400 O O . LEU A 1 107 ? -17.287 20.475 -3.981 1.00 9.34 85 LEU A O 1
ATOM 1416 N N . PRO A 1 108 ? -18.502 18.638 -3.427 1.00 8.79 86 PRO A N 1
ATOM 1417 C CA . PRO A 1 108 ? -17.333 17.746 -3.461 1.00 8.63 86 PRO A CA 1
ATOM 1418 C C . PRO A 1 108 ? -17.111 17.287 -4.894 1.00 8.38 86 PRO A C 1
ATOM 1419 O O . PRO A 1 108 ? -18.075 17.021 -5.602 1.00 9.78 86 PRO A O 1
ATOM 1430 N N . LEU A 1 109 ? -15.857 17.172 -5.327 1.00 8.12 87 LEU A N 1
ATOM 1431 C CA . LEU A 1 109 ? -15.606 16.725 -6.687 1.00 8.20 87 LEU A CA 1
ATOM 1432 C C . LEU A 1 109 ? -14.215 16.144 -6.796 1.00 7.69 87 LEU A C 1
ATOM 1433 O O . LEU A 1 109 ? -13.261 16.697 -6.235 1.00 8.67 87 LEU A O 1
ATOM 1449 N N . PHE A 1 110 ? -14.094 15.049 -7.543 1.00 7.61 88 PHE A N 1
ATOM 1450 C CA . PHE A 1 110 ? -12.785 14.518 -7.902 1.00 7.62 88 PHE A CA 1
ATOM 1451 C C . PHE A 1 110 ? -12.737 14.364 -9.418 1.00 7.32 88 PHE A C 1
ATOM 1452 O O . PHE A 1 110 ? -13.696 14.697 -10.106 1.00 8.16 88 PHE A O 1
ATOM 1469 N N . GLU A 1 111 ? -11.577 13.901 -9.910 1.00 7.36 89 GLU A N 1
ATOM 1470 C CA . GLU A 1 111 ? -11.215 13.809 -11.334 1.00 7.54 89 GLU A CA 1
ATOM 1471 C C . GLU A 1 111 ? -10.763 15.174 -11.813 1.00 7.38 89 GLU A C 1
ATOM 1472 O O . GLU A 1 111 ? -11.568 16.087 -12.022 1.00 7.37 89 GLU A O 1
ATOM 1484 N N . SER A 1 112 ? -9.473 15.306 -12.062 1.00 7.29 90 SER A N 1
ATOM 1485 C CA . SER A 1 112 ? -8.901 16.582 -12.503 1.00 7.21 90 SER A CA 1
ATOM 1486 C C . SER A 1 112 ? -9.657 17.158 -13.685 1.00 7.37 90 SER A C 1
ATOM 1487 O O . SER A 1 112 ? -9.973 18.342 -13.697 1.00 7.75 90 SER A O 1
ATOM 1495 N N . GLY A 1 113 ? -9.975 16.355 -14.701 1.00 7.56 91 GLY A N 1
ATOM 1496 C CA . GLY A 1 113 ? -10.673 16.884 -15.869 1.00 7.92 91 GLY A CA 1
ATOM 1497 C C . GLY A 1 113 ? -12.051 17.430 -15.551 1.00 7.63 91 GLY A C 1
ATOM 1498 O O . GLY A 1 113 ? -12.492 18.413 -16.142 1.00 8.18 91 GLY A O 1
ATOM 1502 N N . ALA A 1 114 ? -12.762 16.753 -14.638 1.00 7.83 92 ALA A N 1
ATOM 1503 C CA . ALA A 1 114 ? -14.063 17.248 -14.196 1.00 7.30 92 ALA A CA 1
ATOM 1504 C C . ALA A 1 114 ? -13.929 18.559 -13.435 1.00 7.41 92 ALA A C 1
ATOM 1505 O O . ALA A 1 114 ? -14.721 19.480 -13.616 1.00 7.84 92 ALA A O 1
ATOM 1512 N N . ILE A 1 115 ? -12.932 18.636 -12.562 1.00 7.16 93 ILE A N 1
ATOM 1513 C CA . ILE A 1 115 ? -12.673 19.845 -11.789 1.00 7.06 93 ILE A CA 1
ATOM 1514 C C . ILE A 1 115 ? -12.332 21.011 -12.717 1.00 7.00 93 ILE A C 1
ATOM 1515 O O . ILE A 1 115 ? -12.782 22.133 -12.486 1.00 7.40 93 ILE A O 1
ATOM 1531 N N . LEU A 1 116 ? -11.573 20.766 -13.777 1.00 7.01 94 LEU A N 1
ATOM 1532 C CA . LEU A 1 116 ? -11.266 21.839 -14.717 1.00 7.16 94 LEU A CA 1
ATOM 1533 C C . LEU A 1 116 ? -12.535 22.405 -15.356 1.00 7.07 94 LEU A C 1
ATOM 1534 O O . LEU A 1 116 ? -12.676 23.630 -15.484 1.00 7.80 94 LEU A O 1
ATOM 1550 N N . ILE A 1 117 ? -13.442 21.530 -15.798 1.00 7.24 95 ILE A N 1
ATOM 1551 C CA . ILE A 1 117 ? -14.699 21.984 -16.396 1.00 7.54 95 ILE A CA 1
ATOM 1552 C C . ILE A 1 117 ? -15.520 22.759 -15.353 1.00 7.57 95 ILE A C 1
ATOM 1553 O O . ILE A 1 117 ? -16.046 23.829 -15.642 1.00 8.20 95 ILE A O 1
ATOM 1569 N N . TYR A 1 118 ? -15.635 22.207 -14.146 1.00 7.33 96 TYR A N 1
ATOM 1570 C CA . TYR A 1 118 ? -16.355 22.891 -13.079 1.00 7.76 96 TYR A CA 1
ATOM 1571 C C . TYR A 1 118 ? -15.803 24.296 -12.837 1.00 8.01 96 TYR A C 1
ATOM 1572 O O . TYR A 1 118 ? -16.562 25.252 -12.750 1.00 8.28 96 TYR A O 1
ATOM 1590 N N . LEU A 1 119 ? -14.495 24.420 -12.663 1.00 7.71 97 LEU A N 1
ATOM 1591 C CA . LEU A 1 119 ? -13.904 25.712 -12.355 1.00 7.93 97 LEU A CA 1
ATOM 1592 C C . LEU A 1 119 ? -14.067 26.685 -13.514 1.00 8.30 97 LEU A C 1
ATOM 1593 O O . LEU A 1 119 ? -14.273 27.881 -13.287 1.00 9.58 97 LEU A O 1
ATOM 1609 N N . ALA A 1 120 ? -13.970 26.209 -14.744 1.00 7.84 98 ALA A N 1
ATOM 1610 C CA . ALA A 1 120 ? -14.164 27.074 -15.899 1.00 8.48 98 ALA A CA 1
ATOM 1611 C C . ALA A 1 120 ? -15.596 27.607 -15.901 1.00 8.79 98 ALA A C 1
ATOM 1612 O O . ALA A 1 120 ? -15.837 28.780 -16.176 1.00 10.30 98 ALA A O 1
ATOM 1619 N N . ASP A 1 121 ? -16.544 26.734 -15.616 1.00 8.46 99 ASP A N 1
ATOM 1620 C CA . ASP A 1 121 ? -17.953 27.130 -15.578 1.00 8.72 99 ASP A CA 1
ATOM 1621 C C . ASP A 1 121 ? -18.238 28.079 -14.425 1.00 8.51 99 ASP A C 1
ATOM 1622 O O . ASP A 1 121 ? -19.015 29.018 -14.568 1.00 9.42 99 ASP A O 1
ATOM 1631 N N . LYS A 1 122 ? -17.652 27.803 -13.258 1.00 8.55 100 LYS A N 1
ATOM 1632 C CA . LYS A 1 122 ? -17.969 28.564 -12.061 1.00 8.62 100 LYS A CA 1
ATOM 1633 C C . LYS A 1 122 ? -17.714 30.039 -12.250 1.00 10.06 100 LYS A C 1
ATOM 1634 O O . LYS A 1 122 ? -18.520 30.870 -11.841 1.00 11.17 100 LYS A O 1
ATOM 1653 N N . THR A 1 123 ? -16.577 30.350 -12.872 1.00 10.74 101 THR A N 1
ATOM 1654 C CA A THR A 1 123 ? -16.318 31.790 -13.030 0.52 10.55 101 THR A CA 1
ATOM 1655 C CA B THR A 1 123 ? -15.880 31.616 -13.084 0.48 18.15 101 THR A CA 1
ATOM 1656 C C . THR A 1 123 ? -16.174 32.219 -14.475 1.00 11.17 101 THR A C 1
ATOM 1657 O O . THR A 1 123 ? -15.877 33.381 -14.733 1.00 12.25 101 THR A O 1
ATOM 1678 N N . GLY A 1 124 ? -16.573 31.360 -15.404 1.00 10.26 102 GLY A N 1
ATOM 1679 C CA . GLY A 1 124 ? -16.656 31.769 -16.807 1.00 11.63 102 GLY A CA 1
ATOM 1680 C C . GLY A 1 124 ? -15.293 32.120 -17.370 1.00 11.95 102 GLY A C 1
ATOM 1681 O O . GLY A 1 124 ? -15.142 33.150 -18.036 1.00 16.72 102 GLY A O 1
ATOM 1685 N N . GLN A 1 125 ? -14.285 31.318 -17.081 1.00 9.91 103 GLN A N 1
ATOM 1686 C CA . GLN A 1 125 ? -12.933 31.564 -17.562 1.00 10.13 103 GLN A CA 1
ATOM 1687 C C . GLN A 1 125 ? -12.313 30.311 -18.145 1.00 10.11 103 GLN A C 1
ATOM 1688 O O . GLN A 1 125 ? -12.515 29.226 -17.620 1.00 11.49 103 GLN A O 1
ATOM 1702 N N . LEU A 1 126 ? -11.530 30.478 -19.208 1.00 9.82 104 LEU A N 1
ATOM 1703 C CA . LEU A 1 126 ? -10.616 29.433 -19.715 1.00 9.47 104 LEU A CA 1
ATOM 1704 C C . LEU A 1 126 ? -11.350 28.267 -20.364 1.00 10.02 104 LEU A C 1
ATOM 1705 O O . LEU A 1 126 ? -10.803 27.179 -20.546 1.00 9.56 104 LEU A O 1
ATOM 1721 N N . ILE A 1 127 ? -12.565 28.536 -20.813 1.00 12.05 105 ILE A N 1
ATOM 1722 C CA . ILE A 1 127 ? -13.285 27.645 -21.710 1.00 12.61 105 ILE A CA 1
ATOM 1723 C C . ILE A 1 127 ? -13.996 28.543 -22.704 1.00 13.38 105 ILE A C 1
ATOM 1724 O O . ILE A 1 127 ? -14.430 29.625 -22.335 1.00 17.11 105 ILE A O 1
ATOM 1740 N N . PRO A 1 128 ? -14.133 28.144 -23.970 1.00 12.30 106 PRO A N 1
ATOM 1741 C CA . PRO A 1 128 ? -14.873 28.985 -24.896 1.00 14.67 106 PRO A CA 1
ATOM 1742 C C . PRO A 1 128 ? -16.310 29.179 -24.417 1.00 16.42 106 PRO A C 1
ATOM 1743 O O . PRO A 1 128 ? -16.906 28.294 -23.809 1.00 20.23 106 PRO A O 1
ATOM 1754 N N . GLN A 1 129 ? -16.851 30.347 -24.680 1.00 22.50 107 GLN A N 1
ATOM 1755 C CA . GLN A 1 129 ? -18.220 30.612 -24.235 1.00 27.24 107 GLN A CA 1
ATOM 1756 C C . GLN A 1 129 ? -19.261 30.301 -25.284 1.00 22.97 107 GLN A C 1
ATOM 1757 O O . GLN A 1 129 ? -20.433 30.296 -24.966 1.00 31.11 107 GLN A O 1
ATOM 1771 N N . ASP A 1 130 ? -18.831 29.936 -26.493 1.00 17.74 108 ASP A N 1
ATOM 1772 C CA . ASP A 1 130 ? -19.783 29.470 -27.480 1.00 17.28 108 ASP A CA 1
ATOM 1773 C C . ASP A 1 130 ? -19.918 27.951 -27.354 1.00 16.60 108 ASP A C 1
ATOM 1774 O O . ASP A 1 130 ? -18.989 27.252 -26.950 1.00 14.42 108 ASP A O 1
ATOM 1783 N N . ALA A 1 131 ? -21.085 27.449 -27.725 1.00 17.17 109 ALA A N 1
ATOM 1784 C CA . ALA A 1 131 ? -21.459 26.085 -27.418 1.00 19.02 109 ALA A CA 1
ATOM 1785 C C . ALA A 1 131 ? -20.562 25.062 -28.094 1.00 15.52 109 ALA A C 1
ATOM 1786 O O . ALA A 1 131 ? -20.096 24.118 -27.455 1.00 15.89 109 ALA A O 1
ATOM 1793 N N . ALA A 1 132 ? -20.325 25.212 -29.392 1.00 14.95 110 ALA A N 1
ATOM 1794 C CA . ALA A 1 132 ? -19.467 24.272 -30.075 1.00 16.09 110 ALA A CA 1
ATOM 1795 C C . ALA A 1 132 ? -18.063 24.303 -29.473 1.00 13.25 110 ALA A C 1
ATOM 1796 O O . ALA A 1 132 ? -17.443 23.257 -29.297 1.00 14.30 110 ALA A O 1
ATOM 1803 N N . GLY A 1 133 ? -17.556 25.499 -29.195 1.00 13.05 111 GLY A N 1
ATOM 1804 C CA . GLY A 1 133 ? -16.239 25.641 -28.614 1.00 12.21 111 GLY A CA 1
ATOM 1805 C C . GLY A 1 133 ? -16.130 24.936 -27.268 1.00 10.41 111 GLY A C 1
ATOM 1806 O O . GLY A 1 133 ? -15.087 24.356 -26.936 1.00 10.79 111 GLY A O 1
ATOM 1810 N N . ARG A 1 134 ? -17.198 24.977 -26.481 1.00 10.35 112 ARG A N 1
ATOM 1811 C CA A ARG A 1 134 ? -17.243 24.258 -25.206 0.52 10.29 112 ARG A CA 1
ATOM 1812 C CA B ARG A 1 134 ? -17.196 24.285 -25.205 0.48 9.88 112 ARG A CA 1
ATOM 1813 C C . ARG A 1 134 ? -17.038 22.766 -25.418 1.00 9.54 112 ARG A C 1
ATOM 1814 O O . ARG A 1 134 ? -16.256 22.119 -24.721 1.00 9.45 112 ARG A O 1
ATOM 1855 N N . TYR A 1 135 ? -17.779 22.193 -26.363 1.00 9.85 113 TYR A N 1
ATOM 1856 C CA . TYR A 1 135 ? -17.632 20.763 -26.629 1.00 9.96 113 TYR A CA 1
ATOM 1857 C C . TYR A 1 135 ? -16.248 20.421 -27.170 1.00 9.80 113 TYR A C 1
ATOM 1858 O O . TYR A 1 135 ? -15.705 19.379 -26.838 1.00 9.93 113 TYR A O 1
ATOM 1876 N N . GLU A 1 136 ? -15.677 21.288 -28.001 1.00 10.06 114 GLU A N 1
ATOM 1877 C CA . GLU A 1 136 ? -14.318 21.089 -28.463 1.00 10.58 114 GLU A CA 1
ATOM 1878 C C . GLU A 1 136 ? -13.318 21.082 -27.304 1.00 9.48 114 GLU A C 1
ATOM 1879 O O . GLU A 1 136 ? -12.385 20.272 -27.282 1.00 9.75 114 GLU A O 1
ATOM 1891 N N . ALA A 1 137 ? -13.502 21.996 -26.352 1.00 9.52 115 ALA A N 1
ATOM 1892 C CA . ALA A 1 137 ? -12.670 22.006 -25.157 1.00 9.16 115 ALA A CA 1
ATOM 1893 C C . ALA A 1 137 ? -12.797 20.707 -24.392 1.00 8.35 115 ALA A C 1
ATOM 1894 O O . ALA A 1 137 ? -11.800 20.118 -23.966 1.00 8.65 115 ALA A O 1
ATOM 1901 N N . ILE A 1 138 ? -14.037 20.250 -24.184 1.00 8.41 116 ILE A N 1
ATOM 1902 C CA . ILE A 1 138 ? -14.266 19.020 -23.460 1.00 7.99 116 ILE A CA 1
ATOM 1903 C C . ILE A 1 138 ? -13.631 17.847 -24.196 1.00 8.00 116 ILE A C 1
ATOM 1904 O O . ILE A 1 138 ? -13.011 16.974 -23.579 1.00 8.31 116 ILE A O 1
ATOM 1920 N N . GLN A 1 139 ? -13.760 17.825 -25.527 1.00 8.07 117 GLN A N 1
ATOM 1921 C CA . GLN A 1 139 ? -13.100 16.817 -26.359 1.00 8.21 117 GLN A CA 1
ATOM 1922 C C . GLN A 1 139 ? -11.598 16.756 -26.084 1.00 7.43 117 GLN A C 1
ATOM 1923 O O . GLN A 1 139 ? -11.038 15.681 -25.858 1.00 7.83 117 GLN A O 1
ATOM 1937 N N . TRP A 1 140 ? -10.910 17.897 -26.123 1.00 7.83 118 TRP A N 1
ATOM 1938 C CA . TRP A 1 140 ? -9.461 17.865 -25.917 1.00 8.04 118 TRP A CA 1
ATOM 1939 C C . TRP A 1 140 ? -9.094 17.522 -24.469 1.00 7.57 118 TRP A C 1
ATOM 1940 O O . TRP A 1 140 ? -8.071 16.871 -24.245 1.00 8.18 118 TRP A O 1
ATOM 1961 N N . VAL A 1 141 ? -9.915 17.906 -23.490 1.00 7.60 119 VAL A N 1
ATOM 1962 C CA . VAL A 1 141 ? -9.699 17.452 -22.129 1.00 7.91 119 VAL A CA 1
ATOM 1963 C C . VAL A 1 141 ? -9.866 15.926 -22.051 1.00 7.44 119 VAL A C 1
ATOM 1964 O O . VAL A 1 141 ? -9.073 15.249 -21.385 1.00 7.83 119 VAL A O 1
ATOM 1977 N N . MET A 1 142 ? -10.862 15.374 -22.739 1.00 7.61 120 MET A N 1
ATOM 1978 C CA . MET A 1 142 ? -11.052 13.918 -22.775 1.00 8.25 120 MET A CA 1
ATOM 1979 C C . MET A 1 142 ? -9.881 13.192 -23.443 1.00 7.69 120 MET A C 1
ATOM 1980 O O . MET A 1 142 ? -9.472 12.122 -22.982 1.00 8.27 120 MET A O 1
ATOM 1994 N N . PHE A 1 143 ? -9.354 13.749 -24.540 1.00 7.72 121 PHE A N 1
ATOM 1995 C CA . PHE A 1 143 ? -8.161 13.199 -25.183 1.00 7.96 121 PHE A CA 1
ATOM 1996 C C . PHE A 1 143 ? -7.020 13.127 -24.187 1.00 7.26 121 PHE A C 1
ATOM 1997 O O . PHE A 1 143 ? -6.274 12.152 -24.118 1.00 8.08 121 PHE A O 1
ATOM 2014 N N . GLN A 1 144 ? -6.851 14.183 -23.400 1.00 7.46 122 GLN A N 1
ATOM 2015 C CA . GLN A 1 144 ? -5.814 14.202 -22.383 1.00 7.40 122 GLN A CA 1
ATOM 2016 C C . GLN A 1 144 ? -6.071 13.139 -21.307 1.00 6.93 122 GLN A C 1
ATOM 2017 O O . GLN A 1 144 ? -5.167 12.391 -20.916 1.00 7.68 122 GLN A O 1
ATOM 2031 N N . MET A 1 145 ? -7.318 13.062 -20.836 1.00 7.30 123 MET A N 1
ATOM 2032 C CA . MET A 1 145 ? -7.654 12.171 -19.735 1.00 7.50 123 MET A CA 1
ATOM 2033 C C . MET A 1 145 ? -7.570 10.700 -20.130 1.00 7.43 123 MET A C 1
ATOM 2034 O O . MET A 1 145 ? -7.180 9.869 -19.309 1.00 8.31 123 MET A O 1
ATOM 2048 N N . GLY A 1 146 ? -7.974 10.371 -21.343 1.00 7.50 124 GLY A N 1
ATOM 2049 C CA . GLY A 1 146 ? -8.008 8.987 -21.799 1.00 8.39 124 GLY A CA 1
ATOM 2050 C C . GLY A 1 146 ? -6.730 8.525 -22.474 1.00 8.67 124 GLY A C 1
ATOM 2051 O O . GLY A 1 146 ? -6.441 7.335 -22.458 1.00 10.82 124 GLY A O 1
ATOM 2055 N N . GLY A 1 147 ? -5.968 9.443 -23.050 1.00 8.46 125 GLY A N 1
ATOM 2056 C CA . GLY A 1 147 ? -4.797 9.143 -23.864 1.00 8.45 125 GLY A CA 1
ATOM 2057 C C . GLY A 1 147 ? -3.508 9.612 -23.209 1.00 8.34 125 GLY A C 1
ATOM 2058 O O . GLY A 1 147 ? -2.681 8.819 -22.760 1.00 9.01 125 GLY A O 1
ATOM 2062 N N . ILE A 1 148 ? -3.306 10.933 -23.165 1.00 7.99 126 I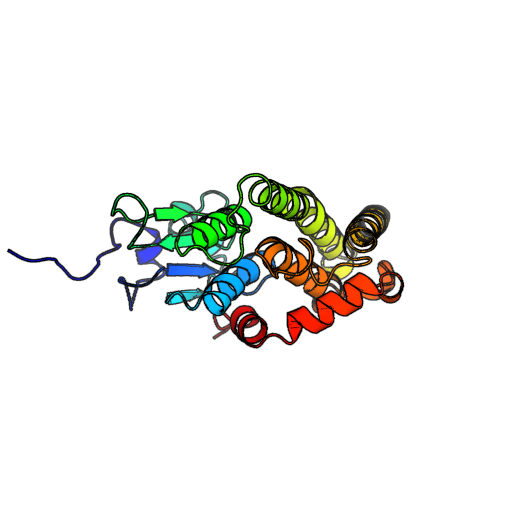LE A N 1
ATOM 2063 C CA . ILE A 1 148 ? -2.072 11.517 -22.677 1.00 8.32 126 ILE A CA 1
ATOM 2064 C C . ILE A 1 148 ? -1.696 11.045 -21.268 1.00 7.81 126 ILE A C 1
ATOM 2065 O O . ILE A 1 148 ? -0.601 10.524 -21.034 1.00 8.68 126 ILE A O 1
ATOM 2081 N N . GLY A 1 149 ? -2.585 11.256 -20.302 1.00 8.00 127 GLY A N 1
ATOM 2082 C CA . GLY A 1 149 ? -2.230 10.926 -18.925 1.00 8.22 127 GLY A CA 1
ATOM 2083 C C . GLY A 1 149 ? -1.933 9.453 -18.725 1.00 8.16 127 GLY A C 1
ATOM 2084 O O . GLY A 1 149 ? -0.888 9.078 -18.180 1.00 8.58 127 GLY A O 1
ATOM 2088 N N . PRO A 1 150 ? -2.847 8.586 -19.156 1.00 8.22 128 PRO A N 1
ATOM 2089 C CA . PRO A 1 150 ? -2.617 7.152 -18.919 1.00 9.40 128 PRO A CA 1
ATOM 2090 C C . PRO A 1 150 ? -1.382 6.629 -19.643 1.00 8.53 128 PRO A C 1
ATOM 2091 O O . PRO A 1 150 ? -0.615 5.859 -19.045 1.00 9.40 128 PRO A O 1
ATOM 2102 N N . MET A 1 151 ? -1.173 7.021 -20.896 1.00 8.20 129 MET A N 1
ATOM 2103 C CA . MET A 1 151 ? -0.079 6.446 -21.672 1.00 8.41 129 MET A CA 1
ATOM 2104 C C . MET A 1 151 ? 1.278 7.025 -21.257 1.00 8.67 129 MET A C 1
ATOM 2105 O O . MET A 1 151 ? 2.254 6.284 -21.115 1.00 9.13 129 MET A O 1
ATOM 2119 N N . PHE A 1 152 ? 1.362 8.349 -21.070 1.00 8.42 130 PHE A N 1
ATOM 2120 C CA . PHE A 1 152 ? 2.596 8.915 -20.560 1.00 8.58 130 PHE A CA 1
ATOM 2121 C C . PHE A 1 152 ? 2.892 8.310 -19.189 1.00 8.51 130 PHE A C 1
ATOM 2122 O O . PHE A 1 152 ? 4.046 8.029 -18.858 1.00 9.83 130 PHE A O 1
ATOM 2139 N N . GLY A 1 153 ? 1.871 8.116 -18.369 1.00 8.74 131 GLY A N 1
ATOM 2140 C CA . GLY A 1 153 ? 2.055 7.523 -17.064 1.00 9.50 131 GLY A CA 1
ATOM 2141 C C . GLY A 1 153 ? 2.616 6.113 -17.125 1.00 9.38 131 GLY A C 1
ATOM 2142 O O . GLY A 1 153 ? 3.460 5.745 -16.313 1.00 10.72 131 GLY A O 1
ATOM 2146 N N . GLN A 1 154 ? 2.151 5.297 -18.061 1.00 8.98 132 GLN A N 1
ATOM 2147 C CA . GLN A 1 154 ? 2.671 3.941 -18.180 1.00 9.36 132 GLN A CA 1
ATOM 2148 C C . GLN A 1 154 ? 4.117 3.976 -18.652 1.00 9.64 132 GLN A C 1
ATOM 2149 O O . GLN A 1 154 ? 4.956 3.186 -18.193 1.00 10.51 132 GLN A O 1
ATOM 2163 N N . LEU A 1 155 ? 4.459 4.887 -19.566 1.00 9.50 133 LEU A N 1
ATOM 2164 C CA . LEU A 1 155 ? 5.856 5.039 -19.962 1.00 9.26 133 LEU A CA 1
ATOM 2165 C C . LEU A 1 155 ? 6.700 5.429 -18.763 1.00 10.13 133 LEU A C 1
ATOM 2166 O O . LEU A 1 155 ? 7.806 4.897 -18.549 1.00 11.12 133 LEU A O 1
ATOM 2182 N N . GLY A 1 156 ? 6.226 6.376 -17.958 1.00 10.43 134 GLY A N 1
ATOM 2183 C CA . GLY A 1 156 ? 6.957 6.748 -16.780 1.00 11.96 134 GLY A CA 1
ATOM 2184 C C . GLY A 1 156 ? 7.227 5.565 -15.868 1.00 12.24 134 GLY A C 1
ATOM 2185 O O . GLY A 1 156 ? 8.333 5.406 -15.318 1.00 13.96 134 GLY A O 1
ATOM 2189 N N . PHE A 1 157 ? 6.216 4.729 -15.676 1.00 11.92 135 PHE A N 1
ATOM 2190 C CA . PHE A 1 157 ? 6.417 3.541 -14.860 1.00 12.1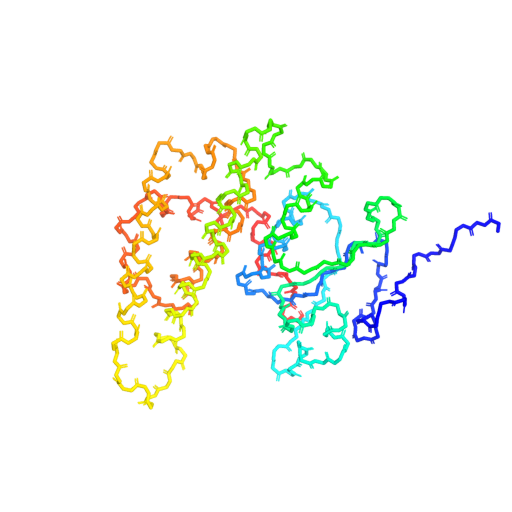7 135 PHE A CA 1
ATOM 2191 C C . PHE A 1 157 ? 7.508 2.647 -15.456 1.00 11.63 135 PHE A C 1
ATOM 2192 O O . PHE A 1 157 ? 8.476 2.324 -14.786 1.00 13.61 135 PHE A O 1
ATOM 2209 N N . PHE A 1 158 ? 7.349 2.244 -16.709 1.00 10.57 136 PHE A N 1
ATOM 2210 C CA . PHE A 1 158 ? 8.269 1.260 -17.259 1.00 10.70 136 PHE A CA 1
ATOM 2211 C C . PHE A 1 158 ? 9.663 1.810 -17.491 1.00 11.52 136 PHE A C 1
ATOM 2212 O O . PHE A 1 158 ? 10.624 1.048 -17.451 1.00 14.24 136 PHE A O 1
ATOM 2229 N N . HIS A 1 159 ? 9.813 3.107 -17.727 1.00 11.81 137 HIS A N 1
ATOM 2230 C CA . HIS A 1 159 ? 11.124 3.691 -17.921 1.00 12.70 137 HIS A CA 1
ATOM 2231 C C . HIS A 1 159 ? 11.806 4.031 -16.607 1.00 14.01 137 HIS A C 1
ATOM 2232 O O . HIS A 1 159 ? 12.965 3.658 -16.403 1.00 18.43 137 HIS A O 1
ATOM 2247 N N . LYS A 1 160 ? 11.125 4.764 -15.737 1.00 14.53 138 LYS A N 1
ATOM 2248 C CA . LYS A 1 160 ? 11.724 5.307 -14.534 1.00 17.95 138 LYS A CA 1
ATOM 2249 C C . LYS A 1 160 ? 11.586 4.431 -13.294 1.00 17.73 138 LYS A C 1
ATOM 2250 O O . LYS A 1 160 ? 12.550 4.258 -12.553 1.00 20.57 138 LYS A O 1
ATOM 2269 N N . PHE A 1 161 ? 10.397 3.902 -13.049 1.00 19.12 139 PHE A N 1
ATOM 2270 C CA . PHE A 1 161 ? 10.100 3.246 -11.770 1.00 20.13 139 PHE A CA 1
ATOM 2271 C C . PHE A 1 161 ? 10.267 1.737 -11.755 1.00 21.29 139 PHE A C 1
ATOM 2272 O O . PHE A 1 161 ? 10.638 1.178 -10.723 1.00 26.19 139 PHE A O 1
ATOM 2289 N N . ALA A 1 162 ? 9.996 1.066 -12.864 1.00 19.50 140 ALA A N 1
ATOM 2290 C CA . ALA A 1 162 ? 10.045 -0.396 -12.893 1.00 19.59 140 ALA A CA 1
ATOM 2291 C C . ALA A 1 162 ? 11.458 -0.880 -12.590 1.00 22.34 140 ALA A C 1
ATOM 2292 O O . ALA A 1 162 ? 12.437 -0.392 -13.162 1.00 25.73 140 ALA A O 1
ATOM 2299 N N . GLY A 1 163 ? 11.567 -1.847 -11.687 1.00 19.71 141 GLY A N 1
ATOM 2300 C CA . GLY A 1 163 ? 12.871 -2.365 -11.289 1.00 20.74 141 GLY A CA 1
ATOM 2301 C C . GLY A 1 163 ? 13.454 -3.384 -12.240 1.00 20.68 141 GLY A C 1
ATOM 2302 O O . GLY A 1 163 ? 12.914 -3.660 -13.321 1.00 20.30 141 GLY A O 1
ATOM 2306 N N . LYS A 1 164 ? 14.589 -3.935 -11.822 1.00 18.14 142 LYS A N 1
ATOM 2307 C CA . LYS A 1 164 ? 15.342 -4.866 -12.631 1.00 19.46 142 LYS A CA 1
ATOM 2308 C C . LYS A 1 164 ? 14.567 -6.148 -12.874 1.00 19.01 142 LYS A C 1
ATOM 2309 O O . LYS A 1 164 ? 14.927 -6.924 -13.776 1.00 21.83 142 LYS A O 1
ATOM 2328 N N . GLU A 1 165 ? 13.541 -6.412 -12.053 1.00 16.39 143 GLU A N 1
ATOM 2329 C CA . GLU A 1 165 ? 12.759 -7.624 -12.256 1.00 17.28 143 GLU A CA 1
ATOM 2330 C C . GLU A 1 165 ? 11.970 -7.572 -13.573 1.00 16.53 143 GLU A C 1
ATOM 2331 O O . GLU A 1 165 ? 11.611 -8.616 -14.098 1.00 19.59 143 GLU A O 1
ATOM 2343 N N . TYR A 1 166 ? 11.673 -6.361 -14.061 1.00 19.65 144 TYR A N 1
ATOM 2344 C CA . TYR A 1 166 ? 11.131 -6.124 -15.402 1.00 22.04 144 TYR A CA 1
ATOM 2345 C C . TYR A 1 166 ? 12.334 -5.964 -16.356 1.00 22.84 144 TYR A C 1
ATOM 2346 O O . TYR A 1 166 ? 12.637 -4.877 -16.877 1.00 28.40 144 TYR A O 1
ATOM 2364 N N . GLU A 1 167 ? 13.025 -7.063 -16.582 1.00 21.62 145 GLU A N 1
ATOM 2365 C CA . GLU A 1 167 ? 14.102 -7.046 -17.592 1.00 27.28 145 GLU A CA 1
ATOM 2366 C C . GLU A 1 167 ? 13.615 -6.928 -19.048 1.00 23.85 145 GLU A C 1
ATOM 2367 O O . GLU A 1 167 ? 14.336 -6.418 -19.911 1.00 28.59 145 GLU A O 1
ATOM 2379 N N . ASP A 1 168 ? 12.401 -7.396 -19.317 1.00 20.81 146 ASP A N 1
ATOM 2380 C CA . ASP A 1 168 ? 11.797 -7.265 -20.609 1.00 23.19 146 ASP A CA 1
ATOM 2381 C C . ASP A 1 168 ? 11.420 -5.796 -20.840 1.00 21.54 146 ASP A C 1
ATOM 2382 O O . ASP A 1 168 ? 10.561 -5.297 -20.106 1.00 23.47 146 ASP A O 1
ATOM 2391 N N . LYS A 1 169 ? 12.044 -5.127 -21.842 1.00 19.25 147 LYS A N 1
ATOM 2392 C CA . LYS A 1 169 ? 11.708 -3.717 -22.197 1.00 17.44 147 LYS A CA 1
ATOM 2393 C C . LYS A 1 169 ? 10.624 -3.571 -23.281 1.00 13.25 147 LYS A C 1
ATOM 2394 O O . LYS A 1 169 ? 10.309 -2.474 -23.751 1.00 13.89 147 LYS A O 1
ATOM 2413 N N . ARG A 1 170 ? 9.974 -4.665 -23.600 1.00 12.45 148 ARG A N 1
ATOM 2414 C CA . ARG A 1 170 ? 8.839 -4.607 -24.509 1.00 11.86 148 ARG A CA 1
ATOM 2415 C C . ARG A 1 170 ? 7.697 -3.717 -23.994 1.00 10.53 148 ARG A C 1
ATOM 2416 O O . ARG A 1 170 ? 7.169 -2.918 -24.755 1.00 11.07 148 ARG A O 1
ATOM 2437 N N . PRO A 1 171 ? 7.332 -3.798 -22.705 1.00 11.61 149 PRO A N 1
ATOM 2438 C CA . PRO A 1 171 ? 6.299 -2.867 -22.240 1.00 10.93 149 PRO A CA 1
ATOM 2439 C C . PRO A 1 171 ? 6.761 -1.422 -22.377 1.00 10.41 149 PRO A C 1
ATOM 2440 O O . PRO A 1 171 ? 6.008 -0.574 -22.883 1.00 11.12 149 PRO A O 1
ATOM 2451 N N . ARG A 1 172 ? 7.986 -1.120 -21.957 1.00 11.01 150 ARG A N 1
ATOM 2452 C CA . ARG A 1 172 ? 8.479 0.238 -22.133 1.00 11.20 150 ARG A CA 1
ATOM 2453 C C . ARG A 1 172 ? 8.331 0.687 -23.587 1.00 11.14 150 ARG A C 1
ATOM 2454 O O . ARG A 1 172 ? 7.836 1.778 -23.873 1.00 11.63 150 ARG A O 1
ATOM 2475 N N . ASP A 1 173 ? 8.776 -0.152 -24.507 1.00 11.02 151 ASP A N 1
ATOM 2476 C CA . ASP A 1 173 ? 8.772 0.220 -25.908 1.00 11.56 151 ASP A CA 1
ATOM 2477 C C . ASP A 1 173 ? 7.367 0.439 -26.474 1.00 10.49 151 ASP A C 1
ATOM 2478 O O . ASP A 1 173 ? 7.166 1.303 -27.331 1.00 10.93 151 ASP A O 1
ATOM 2487 N N . ARG A 1 174 ? 6.410 -0.347 -25.998 1.00 10.32 152 ARG A N 1
ATOM 2488 C CA . ARG A 1 174 ? 5.009 -0.149 -26.352 1.00 10.47 152 ARG A CA 1
ATOM 2489 C C . ARG A 1 174 ? 4.559 1.271 -25.991 1.00 9.61 152 ARG A C 1
ATOM 2490 O O . ARG A 1 174 ? 3.902 1.963 -26.784 1.00 10.03 152 ARG A O 1
ATOM 2511 N N . TYR A 1 175 ? 4.888 1.705 -24.784 1.00 9.07 153 TYR A N 1
ATOM 2512 C CA . TYR A 1 175 ? 4.455 3.022 -24.322 1.00 9.20 153 TYR A CA 1
ATOM 2513 C C . TYR A 1 175 ? 5.302 4.157 -24.898 1.00 9.30 153 TYR A C 1
ATOM 2514 O O . TYR A 1 175 ? 4.809 5.278 -25.024 1.00 9.43 153 TYR A O 1
ATOM 2532 N N . VAL A 1 176 ? 6.548 3.891 -25.314 1.00 9.78 154 VAL A N 1
ATOM 2533 C CA . VAL A 1 176 ? 7.302 4.866 -26.102 1.00 9.68 154 VAL A CA 1
ATOM 2534 C C . VAL A 1 176 ? 6.584 5.119 -27.417 1.00 9.39 154 VAL A C 1
ATOM 2535 O O . VAL A 1 176 ? 6.363 6.269 -27.806 1.00 10.00 154 VAL A O 1
ATOM 2548 N N . ALA A 1 177 ? 6.230 4.051 -28.125 1.00 9.82 155 ALA A N 1
ATOM 2549 C CA . ALA A 1 177 ? 5.577 4.211 -29.411 1.00 10.34 155 ALA A CA 1
ATOM 2550 C C . ALA A 1 177 ? 4.262 4.975 -29.262 1.00 9.49 155 ALA A C 1
ATOM 2551 O O . ALA A 1 177 ? 3.957 5.873 -30.048 1.00 10.21 155 ALA A O 1
ATOM 2558 N N . GLU A 1 178 ? 3.484 4.630 -28.247 1.00 9.70 156 GLU A N 1
ATOM 2559 C CA . GLU A 1 178 ? 2.190 5.275 -28.070 1.00 9.41 156 GLU A CA 1
ATOM 2560 C C . GLU A 1 178 ? 2.366 6.747 -27.643 1.00 9.27 156 GLU A C 1
ATOM 2561 O O . GLU A 1 178 ? 1.611 7.617 -28.078 1.00 9.38 156 GLU A O 1
ATOM 2573 N N . SER A 1 179 ? 3.337 7.016 -26.776 1.00 9.02 157 SER A N 1
ATOM 2574 C CA . SER A 1 179 ? 3.588 8.405 -26.368 1.00 8.75 157 SER A CA 1
ATOM 2575 C C . SER A 1 179 ? 4.046 9.256 -27.546 1.00 8.79 157 SER A C 1
ATOM 2576 O O . SER A 1 179 ? 3.612 10.397 -27.681 1.00 9.08 157 SER A O 1
ATOM 2584 N N . LYS A 1 180 ? 4.905 8.701 -28.409 1.00 9.21 158 LYS A N 1
ATOM 2585 C CA . LYS A 1 180 ? 5.275 9.411 -29.639 1.00 9.16 158 LYS A CA 1
ATOM 2586 C C . LYS A 1 180 ? 4.053 9.683 -30.509 1.00 9.36 158 LYS A C 1
ATOM 2587 O O . LYS A 1 180 ? 3.924 10.768 -31.082 1.00 9.65 158 LYS A O 1
ATOM 2606 N N . ARG A 1 181 ? 3.169 8.697 -30.644 1.00 9.48 159 ARG A N 1
ATOM 2607 C CA . ARG A 1 181 ? 1.974 8.867 -31.465 1.00 9.31 159 ARG A CA 1
ATOM 2608 C C . ARG A 1 181 ? 1.124 10.013 -30.917 1.00 8.47 159 ARG A C 1
ATOM 2609 O O . ARG A 1 181 ? 0.662 10.878 -31.662 1.00 9.45 159 ARG A O 1
ATOM 2630 N N . LEU A 1 182 ? 0.912 10.023 -29.611 1.00 8.43 160 LEU A N 1
ATOM 2631 C CA . LEU A 1 182 ? 0.133 11.075 -28.967 1.00 8.23 160 LEU A CA 1
ATOM 2632 C C . LEU A 1 182 ? 0.777 12.438 -29.107 1.00 8.28 160 LEU A C 1
ATOM 2633 O O . LEU A 1 182 ? 0.080 13.431 -29.346 1.00 8.97 160 LEU A O 1
ATOM 2649 N N . LEU A 1 183 ? 2.092 12.516 -28.950 1.00 8.53 161 LEU A N 1
ATOM 2650 C CA . LEU A 1 183 ? 2.800 13.780 -29.185 1.00 8.51 161 LEU A CA 1
ATOM 2651 C C . LEU A 1 183 ? 2.588 14.249 -30.610 1.00 9.27 161 LEU A C 1
ATOM 2652 O O . LEU A 1 183 ? 2.468 15.445 -30.852 1.00 9.52 161 LEU A O 1
ATOM 2668 N N . GLY A 1 184 ? 2.538 13.321 -31.567 1.00 9.20 162 GLY A N 1
ATOM 2669 C CA . GLY A 1 184 ? 2.294 13.687 -32.960 1.00 9.99 162 GLY A CA 1
ATOM 2670 C C . GLY A 1 184 ? 0.918 14.274 -33.171 1.00 9.39 162 GLY A C 1
ATOM 2671 O O . GLY A 1 184 ? 0.735 15.190 -33.977 1.00 10.45 162 GLY A O 1
ATOM 2675 N N . VAL A 1 185 ? -0.069 13.758 -32.448 1.00 9.34 163 VAL A N 1
ATOM 2676 C CA . VAL A 1 185 ? -1.420 14.332 -32.515 1.00 9.33 163 VAL A CA 1
ATOM 2677 C C . VAL A 1 185 ? -1.388 15.772 -32.014 1.00 9.05 163 VAL A C 1
ATOM 2678 O O . VAL A 1 185 ? -1.931 16.683 -32.637 1.00 9.68 163 VAL A O 1
ATOM 2691 N N . LEU A 1 186 ? -0.766 15.988 -30.872 1.00 9.09 164 LEU A N 1
ATOM 2692 C CA A LEU A 1 186 ? -0.656 17.326 -30.322 0.49 9.90 164 LEU A CA 1
ATOM 2693 C CA B LEU A 1 186 ? -0.639 17.348 -30.332 0.51 9.64 164 LEU A CA 1
ATOM 2694 C C . LEU A 1 186 ? 0.122 18.258 -31.277 1.00 9.20 164 LEU A C 1
ATOM 2695 O O . LEU A 1 186 ? -0.266 19.408 -31.473 1.00 10.19 164 LEU A O 1
ATOM 2726 N N . GLU A 1 187 ? 1.202 17.745 -31.861 1.00 9.12 165 GLU A N 1
ATOM 2727 C CA . GLU A 1 187 ? 2.036 18.521 -32.779 1.00 9.75 165 GLU A CA 1
ATOM 2728 C C . GLU A 1 187 ? 1.241 19.009 -33.982 1.00 10.42 165 GLU A C 1
ATOM 2729 O O . GLU A 1 187 ? 1.301 20.188 -34.357 1.00 11.81 165 GLU A O 1
ATOM 2741 N N . GLN A 1 188 ? 0.516 18.118 -34.618 1.00 10.53 166 GLN A N 1
ATOM 2742 C CA . GLN A 1 188 ? -0.310 18.497 -35.755 1.00 11.25 166 GLN A CA 1
ATOM 2743 C C . GLN A 1 188 ? -1.413 19.450 -35.367 1.00 11.49 166 GLN A C 1
ATOM 2744 O O . GLN A 1 188 ? -1.727 20.344 -36.115 1.00 12.97 166 GLN A O 1
ATOM 2758 N N . ARG A 1 189 ? -1.991 19.270 -34.184 1.00 10.76 167 ARG A N 1
ATOM 2759 C CA . ARG A 1 189 ? -3.035 20.164 -33.731 1.00 10.63 167 ARG A CA 1
ATOM 2760 C C . ARG A 1 189 ? -2.510 21.581 -33.496 1.00 10.62 167 ARG A C 1
ATOM 2761 O O . ARG A 1 189 ? -3.182 22.581 -33.768 1.00 11.45 167 ARG A O 1
ATOM 2782 N N . LEU A 1 190 ? -1.300 21.678 -32.961 1.00 9.93 168 LEU A N 1
ATOM 2783 C CA . LEU A 1 190 ? -0.708 22.971 -32.629 1.00 10.48 168 LEU A CA 1
ATOM 2784 C C . LEU A 1 190 ? -0.138 23.688 -33.834 1.00 11.49 168 LEU A C 1
ATOM 2785 O O . LEU A 1 190 ? 0.190 24.875 -33.730 1.00 13.55 168 LEU A O 1
ATOM 2801 N N . GLU A 1 191 ? -0.027 23.024 -34.984 1.00 12.03 169 GLU A N 1
ATOM 2802 C CA . GLU A 1 191 ? 0.449 23.687 -36.178 1.00 13.48 169 GLU A CA 1
ATOM 2803 C C . GLU A 1 191 ? -0.505 24.804 -36.537 1.00 13.05 169 GLU A C 1
ATOM 2804 O O . GLU A 1 191 ? -1.691 24.578 -36.766 1.00 15.30 169 GLU A O 1
ATOM 2816 N N . GLY A 1 192 ? 0.012 26.026 -36.585 1.00 13.33 170 GLY A N 1
ATOM 2817 C CA . GLY A 1 192 ? -0.801 27.175 -36.927 1.00 15.04 170 GLY A CA 1
ATOM 2818 C C . GLY A 1 192 ? -1.678 27.655 -35.782 1.00 14.96 170 GLY A C 1
ATOM 2819 O O . GLY A 1 192 ? -2.524 28.515 -36.009 1.00 18.37 170 GLY A O 1
ATOM 2823 N N . ARG A 1 193 ? -1.492 27.137 -34.563 1.00 13.19 171 ARG A N 1
ATOM 2824 C CA . ARG A 1 193 ? -2.269 27.546 -33.400 1.00 13.41 171 ARG A CA 1
ATOM 2825 C C . ARG A 1 193 ? -1.349 27.956 -32.272 1.00 12.32 171 ARG A C 1
ATOM 2826 O O . ARG A 1 193 ? -0.302 27.345 -32.046 1.00 15.42 171 ARG A O 1
ATOM 2847 N N . GLU A 1 194 ? -1.770 28.949 -31.510 1.00 12.41 172 GLU A N 1
ATOM 2848 C CA A GLU A 1 194 ? -1.044 29.347 -30.312 0.56 12.14 172 GLU A CA 1
ATOM 2849 C CA B GLU A 1 194 ? -1.004 29.318 -30.324 0.44 12.27 172 GLU A CA 1
ATOM 2850 C C . GLU A 1 194 ? -1.140 28.250 -29.240 1.00 10.85 172 GLU A C 1
ATOM 2851 O O . GLU A 1 194 ? -0.140 27.819 -28.664 1.00 11.81 172 GLU A O 1
ATOM 2874 N N . TRP A 1 195 ? -2.380 27.841 -28.986 1.00 9.69 173 TRP A N 1
ATOM 2875 C CA . TRP A 1 195 ? -2.757 26.909 -27.943 1.00 9.11 173 TRP A CA 1
ATOM 2876 C C . TRP A 1 195 ? -3.652 25.843 -28.575 1.00 8.91 173 TRP A C 1
ATOM 2877 O O . TRP A 1 195 ? -4.008 25.917 -29.760 1.00 9.70 173 TRP A O 1
ATOM 2898 N N . ILE A 1 196 ? -4.045 24.840 -27.790 1.00 8.54 174 ILE A N 1
ATOM 2899 C CA . ILE A 1 196 ? -4.784 23.725 -28.352 1.00 8.66 174 ILE A CA 1
ATOM 2900 C C . ILE A 1 196 ? -6.079 24.165 -29.052 1.00 9.76 174 ILE A C 1
ATOM 2901 O O . ILE A 1 196 ? -6.436 23.626 -30.103 1.00 10.55 174 ILE A O 1
ATOM 2917 N N . LEU A 1 197 ? -6.792 25.142 -28.477 1.00 9.34 175 LEU A N 1
ATOM 2918 C CA . LEU A 1 197 ? -8.039 25.621 -29.066 1.00 10.20 175 LEU A CA 1
ATOM 2919 C C . LEU A 1 197 ? -7.831 26.829 -29.979 1.00 12.12 175 LEU A C 1
ATOM 2920 O O . LEU A 1 197 ? -8.807 27.410 -30.429 1.00 17.24 175 LEU A O 1
ATOM 2936 N N . GLY A 1 198 ? -6.599 27.200 -30.293 1.00 10.89 176 GLY A N 1
ATOM 2937 C CA . GLY A 1 198 ? -6.352 28.340 -31.170 1.00 12.80 176 GLY A CA 1
ATOM 2938 C C . GLY A 1 198 ? -5.719 29.463 -30.388 1.00 11.98 176 GLY A C 1
ATOM 2939 O O . GLY A 1 198 ? -4.744 29.271 -29.657 1.00 12.31 176 GLY A O 1
ATOM 2943 N N . ASP A 1 199 ? -6.269 30.666 -30.547 1.00 12.85 177 ASP A N 1
ATOM 2944 C CA . ASP A 1 199 ? -5.688 31.815 -29.904 1.00 14.07 177 ASP A CA 1
ATOM 2945 C C . ASP A 1 199 ? -5.816 31.785 -28.399 1.00 12.77 177 ASP A C 1
ATOM 2946 O O . ASP A 1 199 ? -4.951 32.317 -27.704 1.00 16.31 177 ASP A O 1
ATOM 2955 N N . GLN A 1 200 ? -6.885 31.194 -27.880 1.00 13.09 178 GLN A N 1
ATOM 2956 C CA . GLN A 1 200 ? -7.177 31.328 -26.454 1.00 14.74 178 GLN A CA 1
ATOM 2957 C C . GLN A 1 200 ? -6.656 30.142 -25.657 1.00 12.05 178 GLN A C 1
ATOM 2958 O O . GLN A 1 200 ? -7.065 29.005 -25.866 1.00 12.06 178 GLN A O 1
ATOM 2972 N N . TYR A 1 201 ? -5.767 30.429 -24.716 1.00 11.04 179 TYR A N 1
ATOM 2973 C CA . TYR A 1 201 ? -5.323 29.489 -23.698 1.00 10.09 179 TYR A CA 1
ATOM 2974 C C . TYR A 1 201 ? -6.547 28.994 -22.925 1.00 9.62 179 TYR A C 1
ATOM 2975 O O . TYR A 1 201 ? -7.434 29.785 -22.614 1.00 11.27 179 TYR A O 1
ATOM 2993 N N . SER A 1 202 ? -6.574 27.710 -22.595 1.00 8.57 180 SER A N 1
ATOM 2994 C CA . SER A 1 202 ? -7.773 27.125 -22.023 1.00 8.73 180 SER A CA 1
ATOM 2995 C C . SER A 1 202 ? -7.469 25.961 -21.105 1.00 7.80 180 SER A C 1
ATOM 2996 O O . SER A 1 202 ? -6.322 25.500 -20.990 1.00 8.10 180 SER A O 1
ATOM 3004 N N . ILE A 1 203 ? -8.527 25.391 -20.544 1.00 7.81 181 ILE A N 1
ATOM 3005 C CA . ILE A 1 203 ? -8.416 24.183 -19.768 1.00 7.88 181 ILE A CA 1
ATOM 3006 C C . ILE A 1 203 ? -7.806 23.025 -20.554 1.00 7.54 181 ILE A C 1
ATOM 3007 O O . ILE A 1 203 ? -7.265 22.102 -19.938 1.00 7.88 181 ILE A O 1
ATOM 3023 N N . ALA A 1 204 ? -7.917 23.007 -21.888 1.00 7.70 182 ALA A N 1
ATOM 3024 C CA . ALA A 1 204 ? -7.248 21.946 -22.633 1.00 8.03 182 ALA A CA 1
ATOM 3025 C C . ALA A 1 204 ? -5.728 22.000 -22.451 1.00 7.55 182 ALA A C 1
ATOM 3026 O O . ALA A 1 204 ? -5.060 20.967 -22.304 1.00 7.92 182 ALA A O 1
ATOM 3033 N N . ASP A 1 205 ? -5.172 23.204 -22.484 1.00 7.41 183 ASP A N 1
ATOM 3034 C CA . ASP A 1 205 ? -3.726 23.376 -22.281 1.00 7.40 183 ASP A CA 1
ATOM 3035 C C . ASP A 1 205 ? -3.336 23.028 -20.850 1.00 7.22 183 ASP A C 1
ATOM 3036 O O . ASP A 1 205 ? -2.312 22.378 -20.598 1.00 7.47 183 ASP A O 1
ATOM 3045 N N . ILE A 1 206 ? -4.137 23.493 -19.895 1.00 7.13 184 ILE A N 1
ATOM 3046 C CA . ILE A 1 206 ? -3.879 23.228 -18.490 1.00 7.44 184 ILE A CA 1
ATOM 3047 C C . ILE A 1 206 ? -3.895 21.726 -18.193 1.00 7.15 184 ILE A C 1
ATOM 3048 O O . ILE A 1 206 ? -3.106 21.240 -17.389 1.00 7.70 184 ILE A O 1
ATOM 3064 N N . ALA A 1 207 ? -4.792 20.985 -18.857 1.00 7.20 185 ALA A N 1
ATOM 3065 C CA . ALA A 1 207 ? -4.837 19.537 -18.668 1.00 7.36 185 ALA A CA 1
ATOM 3066 C C . ALA A 1 207 ? -3.595 18.863 -19.226 1.00 6.98 185 ALA A C 1
ATOM 3067 O O . ALA A 1 207 ? -3.124 17.865 -18.696 1.00 7.43 185 ALA A O 1
ATOM 3074 N N . THR A 1 208 ? -3.102 19.358 -20.364 1.00 7.31 186 THR A N 1
ATOM 3075 C CA . THR A 1 208 ? -2.166 18.624 -21.212 1.00 7.27 186 THR A CA 1
ATOM 3076 C C . THR A 1 208 ? -0.705 18.926 -20.899 1.00 7.13 186 THR A C 1
ATOM 3077 O O . THR A 1 208 ? 0.116 18.012 -20.761 1.00 7.38 186 THR A O 1
ATOM 3088 N N . PHE A 1 209 ? -0.342 20.194 -20.824 1.00 7.29 187 PHE A N 1
ATOM 3089 C CA . PHE A 1 209 ? 1.081 20.541 -20.706 1.00 7.32 187 PHE A CA 1
ATOM 3090 C C . PHE A 1 209 ? 1.758 20.085 -19.411 1.00 7.49 187 PHE A C 1
ATOM 3091 O O . PHE A 1 209 ? 2.945 19.783 -19.463 1.00 8.08 187 PHE A O 1
ATOM 3108 N N . PRO A 1 210 ? 1.047 19.946 -18.271 1.00 7.62 188 PRO A N 1
ATOM 3109 C CA . PRO A 1 210 ? 1.725 19.361 -17.108 1.00 7.92 188 PRO A CA 1
ATOM 3110 C C . PRO A 1 210 ? 2.235 17.940 -17.377 1.00 7.86 188 PRO A C 1
ATOM 3111 O O . PRO A 1 210 ? 3.247 17.514 -16.809 1.00 8.09 188 PRO A O 1
ATOM 3122 N N . TRP A 1 211 ? 1.519 17.204 -18.220 1.00 7.69 189 TRP A N 1
ATOM 3123 C CA . TRP A 1 211 ? 1.925 15.852 -18.585 1.00 7.39 189 TRP A CA 1
ATOM 3124 C C . TRP A 1 211 ? 3.095 15.842 -19.562 1.00 7.41 189 TRP A C 1
ATOM 3125 O O . TRP A 1 211 ? 3.981 15.012 -19.447 1.00 8.01 189 TRP A O 1
ATOM 3146 N N . VAL A 1 212 ? 3.096 16.750 -20.541 1.00 7.54 190 VAL A N 1
ATOM 3147 C CA . VAL A 1 212 ? 4.255 16.888 -21.415 1.00 7.77 190 VAL A CA 1
ATOM 3148 C C . VAL A 1 212 ? 5.489 17.242 -20.578 1.00 7.97 190 VAL A C 1
ATOM 3149 O O . VAL A 1 212 ? 6.565 16.658 -20.745 1.00 8.69 190 VAL A O 1
ATOM 3162 N N . ARG A 1 213 ? 5.317 18.204 -19.667 1.00 7.93 191 ARG A N 1
ATOM 3163 C CA . ARG A 1 213 ? 6.393 18.617 -18.766 1.00 8.53 191 ARG A CA 1
ATOM 3164 C C . ARG A 1 213 ? 6.948 17.405 -18.007 1.00 8.90 191 ARG A C 1
ATOM 3165 O O . ARG A 1 213 ? 8.162 17.186 -17.945 1.00 9.95 191 ARG A O 1
ATOM 3186 N N . ASN A 1 214 ? 6.068 16.616 -17.401 1.00 8.67 192 ASN A N 1
ATOM 3187 C CA . ASN A 1 214 ? 6.486 15.473 -16.575 1.00 10.32 192 ASN A CA 1
ATOM 3188 C C . ASN A 1 214 ? 7.179 14.409 -17.417 1.00 9.37 192 ASN A C 1
ATOM 3189 O O . ASN A 1 214 ? 8.143 13.781 -16.970 1.00 10.61 192 ASN A O 1
ATOM 3200 N N . LEU A 1 215 ? 6.667 14.180 -18.629 1.00 8.81 193 LEU A N 1
ATOM 3201 C CA . LEU A 1 215 ? 7.219 13.168 -19.502 1.00 9.21 193 LEU A CA 1
ATOM 3202 C C . LEU A 1 215 ? 8.706 13.422 -19.746 1.00 9.83 193 LEU A C 1
ATOM 3203 O O . LEU A 1 215 ? 9.527 12.500 -19.710 1.00 11.17 193 LEU A O 1
ATOM 3219 N N . ILE A 1 216 ? 9.051 14.681 -20.032 1.00 10.09 194 ILE A N 1
ATOM 3220 C CA . ILE A 1 216 ? 10.423 15.058 -20.394 1.00 11.48 194 ILE A CA 1
ATOM 3221 C C . ILE A 1 216 ? 11.230 15.581 -19.204 1.00 11.33 194 ILE A C 1
ATOM 3222 O O . ILE A 1 216 ? 12.434 15.845 -19.332 1.00 14.59 194 ILE A O 1
ATOM 3238 N N . GLY A 1 217 ? 10.605 15.728 -18.057 1.00 11.35 195 GLY A N 1
ATOM 3239 C CA . GLY A 1 217 ? 11.241 16.198 -16.841 1.00 12.71 195 GLY A CA 1
ATOM 3240 C C . GLY A 1 217 ? 11.416 15.034 -15.899 1.00 11.75 195 GLY A C 1
ATOM 3241 O O . GLY A 1 217 ? 12.346 14.215 -16.063 1.00 13.32 195 GLY A O 1
ATOM 3245 N N . PHE A 1 218 ? 10.520 14.924 -14.931 1.00 12.65 196 PHE A N 1
ATOM 3246 C CA . PHE A 1 218 ? 10.566 13.908 -13.887 1.00 13.49 196 PHE A CA 1
ATOM 3247 C C . PHE A 1 218 ? 10.743 12.501 -14.437 1.00 12.01 196 PHE A C 1
ATOM 3248 O O . PHE A 1 218 ? 11.525 11.713 -13.904 1.00 13.24 196 PHE A O 1
ATOM 3265 N N . TYR A 1 219 ? 10.014 12.163 -15.499 1.00 10.87 197 TYR A N 1
ATOM 3266 C CA . TYR A 1 219 ? 10.081 10.803 -16.015 1.00 11.26 197 TYR A CA 1
ATOM 3267 C C . TYR A 1 219 ? 11.321 10.517 -16.839 1.00 11.49 197 TYR A C 1
ATOM 3268 O O . TYR A 1 219 ? 11.597 9.349 -17.144 1.00 13.14 197 TYR A O 1
ATOM 3286 N N . GLU A 1 220 ? 12.048 11.554 -17.239 1.00 11.14 198 GLU A N 1
ATOM 3287 C CA . GLU A 1 220 ? 13.304 11.368 -17.978 1.00 12.19 198 GLU A CA 1
ATOM 3288 C C . GLU A 1 220 ? 13.104 10.593 -19.283 1.00 10.51 198 GLU A C 1
ATOM 3289 O O . GLU A 1 220 ? 14.007 9.882 -19.709 1.00 11.41 198 GLU A O 1
ATOM 3301 N N . ALA A 1 221 ? 11.958 10.801 -19.939 1.00 10.06 199 ALA A N 1
ATOM 3302 C CA . ALA A 1 221 ? 11.610 10.075 -21.156 1.00 10.63 199 ALA A CA 1
ATOM 3303 C C . ALA A 1 221 ? 11.796 10.894 -22.423 1.00 9.71 199 ALA A C 1
ATOM 3304 O O . ALA A 1 221 ? 11.397 10.461 -23.501 1.00 10.37 199 ALA A O 1
ATOM 3311 N N . GLY A 1 222 ? 12.401 12.070 -22.312 1.00 10.08 200 GLY A N 1
ATOM 3312 C CA . GLY A 1 222 ? 12.561 12.946 -23.452 1.00 10.11 200 GLY A CA 1
ATOM 3313 C C . GLY A 1 222 ? 13.435 12.439 -24.570 1.00 10.21 200 GLY A C 1
ATOM 3314 O O . GLY A 1 222 ? 13.246 12.797 -25.726 1.00 10.55 200 GLY A O 1
ATOM 3318 N N . GLU A 1 223 ? 14.432 11.611 -24.233 1.00 10.60 201 GLU A N 1
ATOM 3319 C CA . GLU A 1 223 ? 15.268 10.969 -25.224 1.00 11.37 201 GLU A CA 1
ATOM 3320 C C . GLU A 1 223 ? 14.502 9.839 -25.900 1.00 10.38 201 GLU A C 1
ATOM 3321 O O . GLU A 1 223 ? 14.548 9.691 -27.122 1.00 11.90 201 GLU A O 1
ATOM 3333 N N . LEU A 1 224 ? 13.780 9.045 -25.125 1.00 10.58 202 LEU A N 1
ATOM 3334 C CA . LEU A 1 224 ? 12.994 7.954 -25.714 1.00 10.77 202 LEU A CA 1
ATOM 3335 C C . LEU A 1 224 ? 11.991 8.473 -26.741 1.00 10.14 202 LEU A C 1
ATOM 3336 O O . LEU A 1 224 ? 11.818 7.882 -27.796 1.00 11.22 202 LEU A O 1
ATOM 3352 N N . VAL A 1 225 ? 11.303 9.584 -26.433 1.00 9.80 203 VAL A N 1
ATOM 3353 C CA . VAL A 1 225 ? 10.276 10.089 -27.351 1.00 9.93 203 VAL A CA 1
ATOM 3354 C C . VAL A 1 225 ? 10.828 11.081 -28.356 1.00 10.10 203 VAL A C 1
ATOM 3355 O O . VAL A 1 225 ? 10.109 11.441 -29.266 1.00 11.27 203 VAL A O 1
ATOM 3368 N N . ALA A 1 226 ? 12.074 11.532 -28.165 1.00 10.44 204 ALA A N 1
ATOM 3369 C CA . ALA A 1 226 ? 12.734 12.534 -29.014 1.00 10.34 204 ALA A CA 1
ATOM 3370 C C . ALA A 1 226 ? 11.872 13.802 -29.140 1.00 10.11 204 ALA A C 1
ATOM 3371 O O . ALA A 1 226 ? 11.366 14.147 -30.210 1.00 10.61 204 ALA A O 1
ATOM 3378 N N . ILE A 1 227 ? 11.731 14.507 -28.023 1.00 9.97 205 ILE A N 1
ATOM 3379 C CA . ILE A 1 227 ? 10.843 15.650 -27.910 1.00 9.19 205 ILE A CA 1
ATOM 3380 C C . ILE A 1 227 ? 11.122 16.718 -28.983 1.00 9.47 205 ILE A C 1
ATOM 3381 O O . ILE A 1 227 ? 10.210 17.407 -29.422 1.00 9.38 205 ILE A O 1
ATOM 3397 N N . GLN A 1 228 ? 12.377 16.834 -29.399 1.00 9.41 206 GLN A N 1
ATOM 3398 C CA . GLN A 1 228 ? 12.801 17.788 -30.418 1.00 9.91 206 GLN A CA 1
ATOM 3399 C C . GLN A 1 228 ? 12.106 17.548 -31.768 1.00 9.83 206 GLN A C 1
ATOM 3400 O O . GLN A 1 228 ? 12.120 18.433 -32.624 1.00 10.77 206 GLN A O 1
ATOM 3414 N N . ASP A 1 229 ? 11.485 16.388 -31.960 1.00 9.48 207 ASP A N 1
ATOM 3415 C CA . ASP A 1 229 ? 10.765 16.106 -33.175 1.00 10.59 207 ASP A CA 1
ATOM 3416 C C . ASP A 1 229 ? 9.418 16.811 -33.226 1.00 9.62 207 ASP A C 1
ATOM 3417 O O . ASP A 1 229 ? 8.724 16.726 -34.245 1.00 11.12 207 ASP A O 1
ATOM 3426 N N . PHE A 1 230 ? 9.023 17.501 -32.148 1.00 9.37 208 PHE A N 1
ATOM 3427 C CA . PHE A 1 230 ? 7.688 18.101 -32.033 1.00 9.62 208 PHE A CA 1
ATOM 3428 C C . PHE A 1 230 ? 7.866 19.593 -31.720 1.00 9.52 208 PHE A C 1
ATOM 3429 O O . PHE A 1 230 ? 7.651 20.037 -30.591 1.00 8.98 208 PHE A O 1
ATOM 3446 N N . PRO A 1 231 ? 8.257 20.390 -32.715 1.00 9.59 209 PRO A N 1
ATOM 3447 C CA . PRO A 1 231 ? 8.608 21.791 -32.426 1.00 10.18 209 PRO A CA 1
ATOM 3448 C C . PRO A 1 231 ? 7.421 22.635 -31.936 1.00 9.12 209 PRO A C 1
ATOM 3449 O O . PRO A 1 231 ? 7.611 23.506 -31.081 1.00 9.52 209 PRO A O 1
ATOM 3460 N N . ASN A 1 232 ? 6.228 22.432 -32.474 1.00 9.57 210 ASN A N 1
ATOM 3461 C CA . ASN A 1 232 ? 5.077 23.146 -31.948 1.00 9.60 210 ASN A CA 1
ATOM 3462 C C . ASN A 1 232 ? 4.805 22.804 -30.485 1.00 8.71 210 ASN A C 1
ATOM 3463 O O . ASN A 1 232 ? 4.473 23.671 -29.683 1.00 9.30 210 ASN A O 1
ATOM 3474 N N . VAL A 1 233 ? 4.917 21.526 -30.136 1.00 8.34 211 VAL A N 1
ATOM 3475 C CA . VAL A 1 233 ? 4.767 21.121 -28.741 1.00 8.51 211 VAL A CA 1
ATOM 3476 C C . VAL A 1 233 ? 5.837 21.816 -27.899 1.00 8.31 211 VAL A C 1
ATOM 3477 O O . VAL A 1 233 ? 5.546 22.315 -26.812 1.00 8.39 211 VAL A O 1
ATOM 3490 N N . GLN A 1 234 ? 7.078 21.855 -28.383 1.00 8.38 212 GLN A N 1
ATOM 3491 C CA . GLN A 1 234 ? 8.129 22.504 -27.611 1.00 8.45 212 GLN A CA 1
ATOM 3492 C C . GLN A 1 234 ? 7.871 23.994 -27.410 1.00 7.95 212 GLN A C 1
ATOM 3493 O O . GLN A 1 234 ? 8.149 24.522 -26.339 1.00 8.78 212 GLN A O 1
ATOM 3507 N N . ARG A 1 235 ? 7.364 24.661 -28.436 1.00 8.73 213 ARG A N 1
ATOM 3508 C CA . ARG A 1 235 ? 6.984 26.058 -28.340 1.00 9.34 213 ARG A CA 1
ATOM 3509 C C . ARG A 1 235 ? 5.926 26.290 -27.279 1.00 8.31 213 ARG A C 1
ATOM 3510 O O . ARG A 1 235 ? 6.061 27.178 -26.422 1.00 8.95 213 ARG A O 1
ATOM 3531 N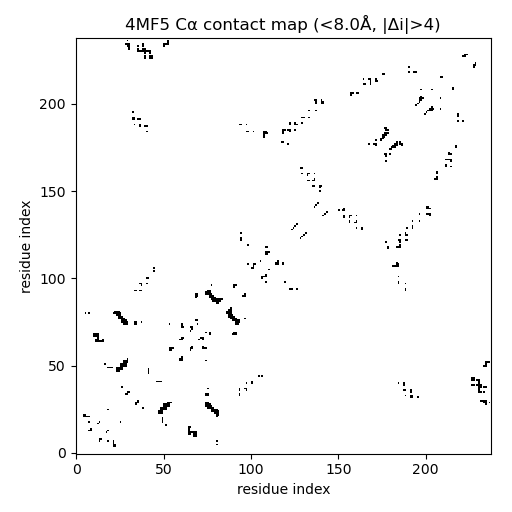 N . ALA A 1 236 ? 4.856 25.520 -27.355 1.00 8.93 214 ALA A N 1
ATOM 3532 C CA . ALA A 1 236 ? 3.739 25.716 -26.442 1.00 8.53 214 ALA A CA 1
ATOM 3533 C C . ALA A 1 236 ? 4.120 25.307 -25.026 1.00 8.19 214 ALA A C 1
ATOM 3534 O O . ALA A 1 236 ? 3.696 25.967 -24.073 1.00 8.93 214 ALA A O 1
ATOM 3541 N N . LEU A 1 237 ? 4.919 24.245 -24.874 1.00 8.12 215 LEU A N 1
ATOM 3542 C CA . LEU A 1 237 ? 5.365 23.837 -23.550 1.00 8.32 215 LEU A CA 1
ATOM 3543 C C . LEU A 1 237 ? 6.215 24.944 -22.900 1.00 8.29 215 LEU A C 1
ATOM 3544 O O . LEU A 1 237 ? 6.040 25.278 -21.732 1.00 8.15 215 LEU A O 1
ATOM 3560 N N . ALA A 1 238 ? 7.151 25.506 -23.667 1.00 8.48 216 ALA A N 1
ATOM 3561 C CA . ALA A 1 238 ? 7.995 26.569 -23.134 1.00 8.46 216 ALA A CA 1
ATOM 3562 C C . ALA A 1 238 ? 7.149 27.777 -22.715 1.00 8.29 216 ALA A C 1
ATOM 3563 O O . ALA A 1 238 ? 7.404 28.373 -21.669 1.00 8.58 216 ALA A O 1
ATOM 3570 N N . ALA A 1 239 ? 6.156 28.141 -23.526 1.00 8.16 217 ALA A N 1
ATOM 3571 C CA . ALA A 1 239 ? 5.260 29.233 -23.166 1.00 8.50 217 ALA A CA 1
ATOM 3572 C C . ALA A 1 239 ? 4.503 28.883 -21.884 1.00 8.20 217 ALA A C 1
ATOM 3573 O O . ALA A 1 239 ? 4.364 29.702 -20.977 1.00 9.38 217 ALA A O 1
ATOM 3580 N N . PHE A 1 240 ? 3.997 27.658 -21.801 1.00 8.06 218 PHE A N 1
ATOM 3581 C CA . PHE A 1 240 ? 3.193 27.217 -20.666 1.00 8.33 218 PHE A CA 1
ATOM 3582 C C . PHE A 1 240 ? 3.959 27.330 -19.360 1.00 8.18 218 PHE A C 1
ATOM 3583 O O . PHE A 1 240 ? 3.466 27.919 -18.389 1.00 8.78 218 PHE A O 1
ATOM 3600 N N . VAL A 1 241 ? 5.166 26.755 -19.323 1.00 8.27 219 VAL A N 1
ATOM 3601 C CA . VAL A 1 241 ? 5.877 26.683 -18.062 1.00 8.99 219 VAL A CA 1
ATOM 3602 C C . VAL A 1 241 ? 6.336 28.026 -17.573 1.00 9.31 219 VAL A C 1
ATOM 3603 O O . VAL A 1 241 ? 6.569 28.179 -16.369 1.00 11.21 219 VAL A O 1
ATOM 3616 N N . ALA A 1 242 ? 6.435 29.010 -18.472 1.00 8.87 220 ALA A N 1
ATOM 3617 C CA . ALA A 1 242 ? 6.839 30.367 -18.115 1.00 9.74 220 ALA A CA 1
ATOM 3618 C C . ALA A 1 242 ? 5.704 31.218 -17.549 1.00 9.15 220 ALA A C 1
ATOM 3619 O O . ALA A 1 242 ? 5.969 32.300 -17.013 1.00 10.46 220 ALA A O 1
ATOM 3626 N N . ARG A 1 243 ? 4.453 30.801 -17.703 1.00 8.86 221 ARG A N 1
ATOM 3627 C CA . ARG A 1 243 ? 3.352 31.596 -17.186 1.00 9.22 221 ARG A CA 1
ATOM 3628 C C . ARG A 1 243 ? 3.451 31.709 -15.672 1.00 9.17 221 ARG A C 1
ATOM 3629 O O . ARG A 1 243 ? 3.580 30.696 -14.986 1.00 9.26 221 ARG A O 1
ATOM 3650 N N . PRO A 1 244 ? 3.333 32.929 -15.125 1.00 10.59 222 PRO A N 1
ATOM 3651 C CA . PRO A 1 244 ? 3.496 33.020 -13.664 1.00 11.09 222 PRO A CA 1
ATOM 3652 C C . PRO A 1 244 ? 2.492 32.181 -12.889 1.00 10.08 222 PRO A C 1
ATOM 3653 O O . PRO A 1 244 ? 2.846 31.609 -11.850 1.00 10.14 222 PRO A O 1
ATOM 3664 N N . ALA A 1 245 ? 1.247 32.081 -13.362 1.00 9.97 223 ALA A N 1
ATOM 3665 C CA . ALA A 1 245 ? 0.268 31.263 -12.652 1.00 10.01 223 ALA A CA 1
ATOM 3666 C C . ALA A 1 245 ? 0.623 29.778 -12.709 1.00 9.27 223 ALA A C 1
ATOM 3667 O O . ALA A 1 245 ? 0.307 29.036 -11.780 1.00 9.88 223 ALA A O 1
ATOM 3674 N N . VAL A 1 246 ? 1.245 29.349 -13.813 1.00 8.98 224 VAL A N 1
ATOM 3675 C CA . VAL A 1 246 ? 1.712 27.971 -13.918 1.00 9.30 224 VAL A CA 1
ATOM 3676 C C . VAL A 1 246 ? 2.819 27.714 -12.906 1.00 9.23 224 VAL A C 1
ATOM 3677 O O . VAL A 1 246 ? 2.794 26.717 -12.187 1.00 9.73 224 VAL A O 1
ATOM 3690 N N . VAL A 1 247 ? 3.794 28.611 -12.834 1.00 9.17 225 VAL A N 1
ATOM 3691 C CA . VAL A 1 247 ? 4.865 28.473 -11.871 1.00 9.60 225 VAL A CA 1
ATOM 3692 C C . VAL A 1 247 ? 4.276 28.363 -10.450 1.00 10.01 225 VAL A C 1
ATOM 3693 O O . VAL A 1 247 ? 4.675 27.504 -9.653 1.00 10.62 225 VAL A O 1
ATOM 3706 N N . ARG A 1 248 ? 3.309 29.219 -10.112 1.00 9.56 226 ARG A N 1
ATOM 3707 C CA . ARG A 1 248 ? 2.702 29.105 -8.777 1.00 9.98 226 ARG A CA 1
ATOM 3708 C C . ARG A 1 248 ? 1.977 27.771 -8.587 1.00 9.78 226 ARG A C 1
ATOM 3709 O O . ARG A 1 248 ? 2.101 27.126 -7.544 1.00 10.43 226 ARG A O 1
ATOM 37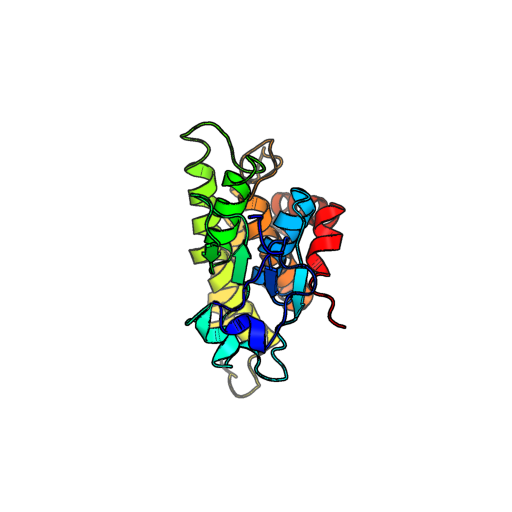30 N N . GLY A 1 249 ? 1.192 27.356 -9.583 1.00 9.30 227 GLY A N 1
ATOM 3731 C CA . GLY A 1 249 ? 0.432 26.138 -9.463 1.00 9.41 227 GLY A CA 1
ATOM 3732 C C . GLY A 1 249 ? 1.288 24.882 -9.362 1.00 9.55 227 GLY A C 1
ATOM 3733 O O . GLY A 1 249 ? 0.898 23.899 -8.695 1.00 10.21 227 GLY A O 1
ATOM 3737 N N . LEU A 1 250 ? 2.444 24.897 -10.015 1.00 9.35 228 LEU A N 1
ATOM 3738 C CA . LEU A 1 250 ? 3.335 23.740 -9.988 1.00 10.16 228 LEU A CA 1
ATOM 3739 C C . LEU A 1 250 ? 3.911 23.499 -8.616 1.00 11.31 228 LEU A C 1
ATOM 3740 O O . LEU A 1 250 ? 4.376 22.385 -8.331 1.00 13.40 228 LEU A O 1
ATOM 3756 N N . ASP A 1 251 ? 3.880 24.514 -7.754 1.00 11.04 229 ASP A N 1
ATOM 3757 C CA . ASP A 1 251 ? 4.420 24.421 -6.402 1.00 12.15 229 ASP A CA 1
ATOM 3758 C C . ASP A 1 251 ? 3.320 24.461 -5.346 1.00 12.62 229 ASP A C 1
ATOM 3759 O O . ASP A 1 251 ? 3.544 24.936 -4.237 1.00 15.28 229 ASP A O 1
ATOM 3768 N N . SER A 1 252 ? 2.147 23.937 -5.660 1.00 11.64 230 SER A N 1
ATOM 3769 C CA . SER A 1 252 ? 1.025 23.993 -4.738 1.00 11.24 230 SER A CA 1
ATOM 3770 C C . SER A 1 252 ? 0.245 22.692 -4.809 1.00 11.76 230 SER A C 1
ATOM 3771 O O . SER A 1 252 ? -0.157 22.300 -5.905 1.00 13.17 230 SER A O 1
ATOM 3779 N N . PRO A 1 253 ? -0.045 22.042 -3.660 1.00 12.91 231 PRO A N 1
ATOM 3780 C CA . PRO A 1 253 ? 0.359 22.392 -2.299 1.00 11.86 231 PRO A CA 1
ATOM 3781 C C . PRO A 1 253 ? 1.863 22.358 -2.129 1.00 15.01 231 PRO A C 1
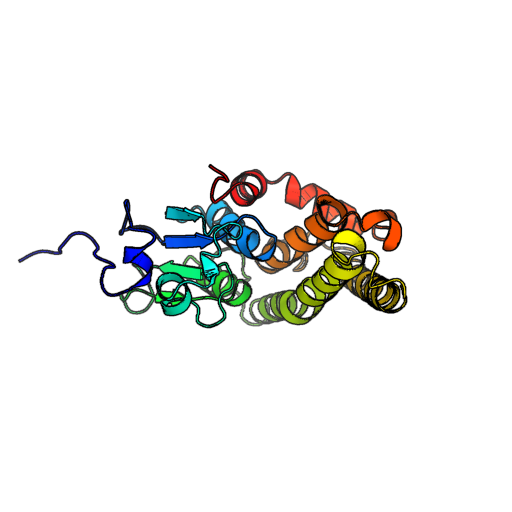ATOM 3782 O O . PRO A 1 253 ? 2.560 21.708 -2.910 1.00 17.28 231 PRO A O 1
ATOM 3793 N N . LYS A 1 254 ? 2.338 23.047 -1.103 1.00 19.25 232 LYS A N 1
ATOM 3794 C CA . LYS A 1 254 ? 3.768 23.169 -0.839 1.00 23.90 232 LYS A CA 1
ATOM 3795 C C . LYS A 1 254 ? 4.219 21.877 -0.201 1.00 35.80 232 LYS A C 1
ATOM 3796 O O . LYS A 1 254 ? 3.519 21.347 0.663 1.00 38.06 232 LYS A O 1
ATOM 3815 N N . ARG A 1 255 ? 5.375 21.376 -0.646 1.00 43.82 233 ARG A N 1
ATOM 3816 C CA . ARG A 1 255 ? 5.917 20.082 -0.192 1.00 47.56 233 ARG A CA 1
ATOM 3817 C C . ARG A 1 255 ? 6.218 20.117 1.306 1.00 66.78 233 ARG A C 1
ATOM 3818 O O . ARG A 1 255 ? 6.339 19.076 1.958 1.00 64.36 233 ARG A O 1
ATOM 3822 N N . GLY A 1 256 ? 6.359 21.331 1.832 1.00 77.62 234 GLY A N 1
ATOM 3823 C CA . GLY A 1 256 ? 6.356 21.572 3.265 1.00 60.44 234 GLY A CA 1
ATOM 3824 C C . GLY A 1 256 ? 5.987 23.019 3.540 1.00 71.02 234 GLY A C 1
ATOM 3825 O O . GLY A 1 256 ? 6.606 23.938 2.995 1.00 67.18 234 GLY A O 1
#

Organism: Paraburkholderia graminis (strain ATCC 700544 / DSM 17151 / LMG 18924 / NCIMB 13744 / C4D1M) (NCBI:txid396598)

Radius of gyration: 18.57 Å; Cα contacts (8 Å, |Δi|>4): 373; chains: 1; bounding box: 46×43×50 Å

Secondary structure (DSSP, 8-state):
--PPPP--TTSTHHHHS--SSTTSEEEEE-SSHHHHHHHHHHHHHT--EEEEE--TTTTGGGSHHHHTT-TT--S-EEEESS-GGGS-EEEE-HHHHHHHHHHHHT-SS-SSHHHHHHHHHHHHHIIIIIHHHHHHHHIIIII--TT----HHHHHHHHHHHHHHHHHHHHHTT-SBTTBSS--HHHHHHHHHHHHHHTTT--HHHHTGGG-HHHHHHHHHHHHSHHHHHHHT-S---

InterPro domains:
  IPR004045 Glutathione S-transferase, N-terminal [PF02798] (21-98)
  IPR004045 Glutathione S-transferase, N-terminal [PS50404] (18-105)
  IPR004046 Glutathione S-transferase, C-terminal [PF00043] (144-222)
  IPR010987 Glutathione S-transferase, C-terminal-like [PS50405] (108-234)
  IPR036249 Thioredoxin-like superfamily [SSF52833] (12-103)
  IPR036282 Glutathione S-transferase, C-terminal domain superfamily [SSF47616] (102-232)
  IPR040079 Glutathione transferase family [SFLDS00019] (20-232)

Foldseek 3Di:
DDDDQADPVVQLLCVVVPDPRNQAKEKEFALALLRLLQLLLCLVLVGDYDYDYQDVVVLSLVDPSNCSLPVVSDDIWIWNCQAPPRHIDTDGDSLVSQLRSCVVRVPFFDPDDVRNVVLSVLLVCLVVQLPVLLVQLLCLQPPDDCVPVPCVSNLVSLVSNLVSLVVQLVCLVQALDNSRPGGHSSRSSHLSSVCCSVPVSVCCVSNVNVVRVSNVNNSVVQCPPPSSVVSSCPPPPD